Protein AF-A0A7W0Q1X4-F1 (afdb_monomer)

pLDDT: mean 73.16, std 21.96, range [26.84, 98.56]

Solvent-accessible surface area (backbone atoms only — not comparable to full-atom values): 19150 Å² total; per-residue (Å²): 110,72,67,41,50,59,43,19,67,67,52,40,51,52,45,68,76,73,49,88,87,82,87,85,74,98,61,86,72,56,72,48,71,50,71,71,84,77,83,52,71,50,77,46,72,79,67,83,84,48,67,48,73,42,60,52,100,83,54,40,47,68,44,67,48,46,59,57,54,35,56,72,61,46,51,55,53,52,53,52,48,51,54,48,52,65,56,38,74,80,41,57,75,67,63,25,52,51,52,46,38,51,52,36,52,51,52,47,52,51,41,52,51,46,50,56,73,57,55,87,61,94,80,84,84,81,90,81,83,89,80,61,93,84,72,67,75,92,50,50,34,61,56,31,33,66,61,37,38,64,53,29,70,57,47,48,66,54,42,43,76,72,74,56,86,88,86,75,92,51,74,74,42,38,67,63,32,18,54,52,22,26,67,68,65,55,47,43,57,75,77,78,76,91,82,72,78,93,68,88,77,75,96,63,88,79,73,77,73,71,43,69,60,67,46,72,60,15,47,52,51,52,47,61,67,65,29,54,98,77,58,82,56,61,79,86,34,72,67,49,52,51,51,49,48,51,51,34,36,27,33,29,14,18,31,32,47,24,57,68,45,55,32,40,56,52,34,52,48,32,56,77,65,70,60,35,52,48,68,65,52,50,52,47,39,32,41,68,65,42,43,48,34,89,86,49,89,55,60,42,73,66,62,92,86,60,86,69,90,39,78,73,63,66,63,80,82,133

Radius of gyration: 21.5 Å; Cα contacts (8 Å, |Δi|>4): 326; chains: 1; bounding box: 62×46×60 Å

Structure (mmCIF, N/CA/C/O backbone):
data_AF-A0A7W0Q1X4-F1
#
_entry.id   AF-A0A7W0Q1X4-F1
#
loop_
_atom_site.group_PDB
_atom_site.id
_atom_site.type_symbol
_atom_site.label_atom_id
_atom_site.label_alt_id
_atom_site.label_comp_id
_atom_site.label_asym_id
_atom_site.label_entity_id
_atom_site.label_seq_id
_atom_site.pdbx_PDB_ins_code
_atom_site.Cartn_x
_atom_site.Cartn_y
_atom_site.Cartn_z
_atom_site.occupancy
_atom_site.B_iso_or_equiv
_atom_site.auth_seq_id
_atom_site.auth_comp_id
_atom_site.auth_asym_id
_atom_site.auth_atom_id
_atom_site.pdbx_PDB_model_num
ATOM 1 N N . PHE A 1 1 ? 8.970 5.240 -6.802 1.00 59.66 1 PHE A N 1
ATOM 2 C CA . PHE A 1 1 ? 7.501 5.078 -6.710 1.00 59.66 1 PHE A CA 1
ATOM 3 C C . PHE A 1 1 ? 6.875 5.896 -5.590 1.00 59.66 1 PHE A C 1
ATOM 5 O O . PHE A 1 1 ? 6.237 6.879 -5.905 1.00 59.66 1 PHE A O 1
ATOM 12 N N . ARG A 1 2 ? 7.118 5.629 -4.299 1.00 72.50 2 ARG A N 1
ATOM 13 C CA . ARG A 1 2 ? 6.562 6.458 -3.197 1.00 72.50 2 ARG A CA 1
ATOM 14 C C . ARG A 1 2 ? 6.828 7.968 -3.331 1.00 72.50 2 ARG A C 1
ATOM 16 O O . ARG A 1 2 ? 5.947 8.780 -3.082 1.00 72.50 2 ARG A O 1
ATOM 23 N N . ALA A 1 3 ? 8.009 8.337 -3.831 1.00 76.00 3 ALA A N 1
ATOM 24 C CA . ALA A 1 3 ? 8.354 9.731 -4.104 1.00 76.00 3 ALA A CA 1
ATOM 25 C C . ALA A 1 3 ? 7.389 10.427 -5.087 1.00 76.00 3 ALA A C 1
ATOM 27 O O . ALA A 1 3 ? 7.162 11.623 -4.954 1.00 76.00 3 ALA A O 1
ATOM 28 N N . THR A 1 4 ? 6.786 9.704 -6.041 1.00 82.00 4 THR A N 1
ATOM 29 C CA . THR A 1 4 ? 5.822 10.290 -6.988 1.00 82.00 4 THR A CA 1
ATOM 30 C C . THR A 1 4 ? 4.464 10.524 -6.337 1.00 82.00 4 THR A C 1
ATOM 32 O O . THR A 1 4 ? 3.825 11.522 -6.652 1.00 82.00 4 THR A O 1
ATOM 35 N N . LEU A 1 5 ? 4.050 9.673 -5.391 1.00 87.62 5 LEU A N 1
ATOM 36 C CA . LEU A 1 5 ? 2.831 9.869 -4.601 1.00 87.62 5 LEU A CA 1
ATOM 37 C C . LEU A 1 5 ? 2.947 11.108 -3.700 1.00 87.62 5 LEU A C 1
ATOM 39 O O . LEU A 1 5 ? 2.057 11.949 -3.709 1.00 87.62 5 LEU A O 1
ATOM 43 N N . TYR A 1 6 ? 4.060 11.270 -2.976 1.00 89.50 6 TYR A N 1
ATOM 44 C CA . TYR A 1 6 ? 4.257 12.430 -2.089 1.00 89.50 6 TYR A CA 1
ATOM 45 C C . TYR A 1 6 ? 4.610 13.726 -2.826 1.00 89.50 6 TYR A C 1
ATOM 47 O O . TYR A 1 6 ? 4.476 14.810 -2.263 1.00 89.50 6 TYR A O 1
ATOM 55 N N . ALA A 1 7 ? 5.074 13.632 -4.074 1.00 89.62 7 ALA A N 1
ATOM 56 C CA . ALA A 1 7 ? 5.275 14.796 -4.931 1.00 89.62 7 ALA A CA 1
ATOM 57 C C . ALA A 1 7 ? 3.962 15.347 -5.502 1.00 89.62 7 ALA A C 1
ATOM 59 O O . ALA A 1 7 ? 3.959 16.495 -5.943 1.00 89.62 7 ALA A O 1
ATOM 60 N N . ASN A 1 8 ? 2.875 14.567 -5.478 1.00 93.31 8 ASN A N 1
ATOM 61 C CA . ASN A 1 8 ? 1.580 15.019 -5.964 1.00 93.31 8 ASN A CA 1
ATOM 62 C C . ASN A 1 8 ? 1.094 16.203 -5.119 1.00 93.31 8 ASN A C 1
ATOM 64 O O . ASN A 1 8 ? 1.104 16.155 -3.889 1.00 93.31 8 ASN A O 1
ATOM 68 N N . THR A 1 9 ? 0.673 17.270 -5.788 1.00 92.38 9 THR A N 1
ATOM 69 C CA . THR A 1 9 ? 0.378 18.564 -5.165 1.00 92.38 9 THR A CA 1
ATOM 70 C C . THR A 1 9 ? -0.780 18.473 -4.175 1.00 92.38 9 THR A C 1
ATOM 72 O O . THR A 1 9 ? -0.673 18.973 -3.054 1.00 92.38 9 THR A O 1
ATOM 75 N N . GLU A 1 10 ? -1.858 17.788 -4.557 1.00 92.12 10 GLU A N 1
ATOM 76 C CA . GLU A 1 10 ? -3.042 17.611 -3.717 1.00 92.12 10 GLU A CA 1
ATOM 77 C C . GLU A 1 10 ? -2.727 16.733 -2.501 1.00 92.12 10 GLU A C 1
ATOM 79 O O . GLU A 1 10 ? -3.051 17.107 -1.374 1.00 92.12 10 GLU A O 1
ATOM 84 N N . ILE A 1 11 ? -2.025 15.612 -2.702 1.00 95.00 11 ILE A N 1
ATOM 85 C CA . ILE A 1 11 ? -1.621 14.711 -1.612 1.00 95.00 11 ILE A CA 1
ATOM 86 C C . ILE A 1 11 ? -0.679 15.402 -0.639 1.00 95.00 11 ILE A C 1
ATOM 88 O O . ILE A 1 11 ? -0.889 15.327 0.568 1.00 95.00 11 ILE A O 1
ATOM 92 N N . ALA A 1 12 ? 0.338 16.101 -1.140 1.00 94.06 12 ALA A N 1
ATOM 93 C CA . ALA A 1 12 ? 1.286 16.812 -0.296 1.00 94.06 12 ALA A CA 1
ATOM 94 C C . ALA A 1 12 ? 0.587 17.880 0.554 1.00 94.06 12 ALA A C 1
ATOM 96 O O . ALA A 1 12 ? 0.894 18.020 1.737 1.00 94.06 12 ALA A O 1
ATOM 97 N N . SER A 1 13 ? -0.353 18.625 -0.039 1.00 95.62 13 SER A N 1
ATOM 98 C CA . SER A 1 13 ? -1.149 19.612 0.691 1.00 95.62 13 SER A CA 1
ATOM 99 C C . SER A 1 13 ? -2.026 18.937 1.744 1.00 95.62 13 SER A C 1
ATOM 101 O O . SER A 1 13 ? -1.992 19.320 2.908 1.00 95.62 13 SER A O 1
ATOM 103 N N . PHE A 1 14 ? -2.767 17.898 1.355 1.00 96.31 14 PHE A N 1
ATOM 104 C CA . PHE A 1 14 ? -3.679 17.183 2.241 1.00 96.31 14 PHE A CA 1
ATOM 105 C C . PHE A 1 14 ? -2.953 16.555 3.436 1.00 96.31 14 PHE A C 1
ATOM 107 O O . PHE A 1 14 ? -3.398 16.705 4.571 1.00 96.31 14 PHE A O 1
ATOM 114 N N . LEU A 1 15 ? -1.811 15.905 3.199 1.00 96.31 15 LEU A N 1
ATOM 115 C CA . LEU A 1 15 ? -0.999 15.294 4.247 1.00 96.31 15 LEU A CA 1
ATOM 116 C C . LEU A 1 15 ? -0.500 16.334 5.256 1.00 96.31 15 LEU A C 1
ATOM 118 O O . LEU A 1 15 ? -0.691 16.144 6.452 1.00 96.31 15 LEU A O 1
ATOM 122 N N . ARG A 1 16 ? 0.065 17.458 4.790 1.00 95.62 16 ARG A N 1
ATOM 123 C CA . ARG A 1 16 ? 0.565 18.529 5.673 1.00 95.62 16 ARG A CA 1
ATOM 124 C C . ARG A 1 16 ? -0.529 19.174 6.517 1.00 95.62 16 ARG A C 1
ATOM 126 O O . ARG A 1 16 ? -0.257 19.585 7.637 1.00 95.62 16 ARG A O 1
ATOM 133 N N . SER A 1 17 ? -1.738 19.297 5.975 1.00 97.44 17 SER A N 1
ATOM 134 C CA . SER A 1 17 ? -2.848 19.938 6.680 1.00 97.44 17 SER A CA 1
ATOM 135 C C . SER A 1 17 ? -3.517 19.039 7.720 1.00 97.44 17 SER A C 1
ATOM 137 O O . SER A 1 17 ? -4.192 19.565 8.598 1.00 97.44 17 SER A O 1
ATOM 139 N N . ASN A 1 18 ? -3.376 17.712 7.620 1.00 97.19 18 ASN A N 1
ATOM 140 C CA . ASN A 1 18 ? -4.193 16.781 8.406 1.00 97.19 18 ASN A CA 1
ATOM 141 C C . ASN A 1 18 ? -3.396 15.757 9.228 1.00 97.19 18 ASN A C 1
ATOM 143 O O . ASN A 1 18 ? -3.970 15.146 10.127 1.00 97.19 18 ASN A O 1
ATOM 147 N N . PHE A 1 19 ? -2.108 15.547 8.942 1.00 96.94 19 PHE A N 1
ATOM 148 C CA . PHE A 1 19 ? -1.304 14.501 9.573 1.00 96.94 19 PHE A CA 1
ATOM 149 C C . PHE A 1 19 ? 0.059 15.023 10.031 1.00 96.94 19 PHE A C 1
ATOM 151 O O . PHE A 1 19 ? 0.695 15.834 9.357 1.00 96.94 19 PHE A O 1
ATOM 158 N N . VAL A 1 20 ? 0.549 14.477 11.146 1.00 96.06 20 VAL A N 1
ATOM 159 C CA . VAL A 1 20 ? 1.970 14.549 11.504 1.00 96.06 20 VAL A CA 1
ATOM 160 C C . VAL A 1 20 ? 2.686 13.435 10.751 1.00 96.06 20 VAL A C 1
ATOM 162 O O . VAL A 1 20 ? 2.359 12.260 10.906 1.00 96.06 20 VAL A O 1
ATOM 165 N N . LEU A 1 21 ? 3.634 13.804 9.892 1.00 94.88 21 LEU A N 1
ATOM 166 C CA . LEU A 1 21 ? 4.319 12.851 9.025 1.00 94.88 21 LEU A CA 1
ATOM 167 C C . LEU A 1 21 ? 5.564 12.302 9.711 1.00 94.88 21 LEU A C 1
ATOM 169 O O . LEU A 1 21 ? 6.433 13.057 10.142 1.00 94.88 21 LEU A O 1
ATOM 173 N N . TYR A 1 22 ? 5.659 10.979 9.746 1.00 92.00 22 TYR A N 1
ATOM 174 C CA . TYR A 1 22 ? 6.802 10.251 10.269 1.00 92.00 22 TYR A CA 1
ATOM 175 C C . TYR A 1 22 ? 7.195 9.136 9.301 1.00 92.00 22 TYR A C 1
ATOM 177 O O . TYR A 1 22 ? 6.341 8.535 8.646 1.00 92.00 22 TYR A O 1
ATOM 185 N N . TRP A 1 23 ? 8.495 8.872 9.203 1.00 89.81 23 TRP A N 1
ATOM 186 C CA . TRP A 1 23 ? 9.037 7.787 8.397 1.00 89.81 23 TRP A CA 1
ATOM 187 C C . TRP A 1 23 ? 9.882 6.867 9.269 1.00 89.81 23 TRP A C 1
ATOM 189 O O . TRP A 1 23 ? 10.819 7.322 9.922 1.00 89.81 23 TRP A O 1
ATOM 199 N N . SER A 1 24 ? 9.587 5.570 9.203 1.00 87.31 24 SER A N 1
ATOM 200 C CA . SER A 1 24 ? 10.414 4.509 9.768 1.00 87.31 24 SER A CA 1
ATOM 201 C C . SER A 1 24 ? 10.844 3.548 8.665 1.00 87.31 24 SER A C 1
ATOM 203 O O . SER A 1 24 ? 10.062 3.220 7.769 1.00 87.31 24 SER A O 1
ATOM 205 N N . SER A 1 25 ? 12.095 3.103 8.730 1.00 85.94 25 SER A N 1
ATOM 206 C CA . SER A 1 25 ? 12.633 2.060 7.860 1.00 85.94 25 SER A CA 1
ATOM 207 C C . SER A 1 25 ? 12.790 0.778 8.671 1.00 85.94 25 SER A C 1
ATOM 209 O O . SER A 1 25 ? 13.521 0.771 9.655 1.00 85.94 25 SER A O 1
ATOM 211 N N . GLU A 1 26 ? 12.174 -0.319 8.228 1.00 83.06 26 GLU A N 1
ATOM 212 C CA . GLU A 1 26 ? 12.300 -1.621 8.909 1.00 83.06 26 GLU A CA 1
ATOM 213 C C . GLU A 1 26 ? 13.721 -2.186 8.879 1.00 83.06 26 GLU A C 1
ATOM 215 O O . GLU A 1 26 ? 14.142 -2.893 9.791 1.00 83.06 26 GLU A O 1
ATOM 220 N N . ARG A 1 27 ? 14.444 -1.902 7.794 1.00 77.88 27 ARG A N 1
ATOM 221 C CA . ARG A 1 27 ? 15.844 -2.266 7.581 1.00 77.88 27 ARG A CA 1
ATOM 222 C C . ARG A 1 27 ? 16.443 -1.441 6.440 1.00 77.88 27 ARG A C 1
ATOM 224 O O . ARG A 1 27 ? 15.684 -0.878 5.642 1.00 77.88 27 ARG A O 1
ATOM 231 N N . PRO A 1 28 ? 17.781 -1.398 6.309 1.00 78.75 28 PRO A N 1
ATOM 232 C CA . PRO A 1 28 ? 18.423 -0.940 5.085 1.00 78.75 28 PRO A CA 1
ATOM 233 C C . PRO A 1 28 ? 17.884 -1.709 3.873 1.00 78.75 28 PRO A C 1
ATOM 235 O O . PRO A 1 28 ? 17.698 -2.924 3.927 1.00 78.75 28 PRO A O 1
ATOM 238 N N . VAL A 1 29 ? 17.610 -0.994 2.784 1.00 75.50 29 VAL A N 1
ATOM 239 C CA . VAL A 1 29 ? 17.127 -1.599 1.538 1.00 75.50 29 VAL A CA 1
ATOM 240 C C . VAL A 1 29 ? 18.311 -2.259 0.831 1.00 75.50 29 VAL A C 1
ATOM 242 O O . VAL A 1 29 ? 19.283 -1.550 0.550 1.00 75.50 29 VAL A O 1
ATOM 245 N N . PRO A 1 30 ? 18.263 -3.564 0.506 1.00 73.19 30 PRO A N 1
ATOM 246 C CA . PRO A 1 30 ? 19.364 -4.182 -0.215 1.00 73.19 30 PRO A CA 1
ATOM 247 C C . PRO A 1 30 ? 19.555 -3.593 -1.598 1.00 73.19 30 PRO A C 1
ATOM 249 O O . PRO A 1 30 ? 18.603 -3.191 -2.276 1.00 73.19 30 PRO A O 1
ATOM 252 N N . ARG A 1 31 ? 20.822 -3.567 -1.998 1.00 81.06 31 ARG A N 1
ATOM 253 C CA . ARG A 1 31 ? 21.268 -3.130 -3.311 1.00 81.06 31 ARG A CA 1
ATOM 254 C C . ARG A 1 31 ? 21.801 -4.355 -4.032 1.00 81.06 31 ARG A C 1
ATOM 256 O O . ARG A 1 31 ? 22.638 -5.068 -3.487 1.00 81.06 31 ARG A O 1
ATOM 263 N N . VAL A 1 32 ? 21.298 -4.594 -5.232 1.00 78.69 32 VAL A N 1
ATOM 264 C CA . VAL A 1 32 ? 21.873 -5.561 -6.157 1.00 78.69 32 VAL A CA 1
ATOM 265 C C . VAL A 1 32 ? 22.684 -4.798 -7.176 1.00 78.69 32 VAL A C 1
ATOM 267 O O . VAL A 1 32 ? 22.205 -3.832 -7.775 1.00 78.69 32 VAL A O 1
ATOM 270 N N . THR A 1 33 ? 23.914 -5.260 -7.349 1.00 84.50 33 THR A N 1
ATOM 271 C CA . THR A 1 33 ? 24.840 -4.756 -8.348 1.00 84.50 33 THR A CA 1
ATOM 272 C C . THR A 1 33 ? 25.151 -5.887 -9.307 1.00 84.50 33 THR A C 1
ATOM 274 O O . THR A 1 33 ? 25.698 -6.908 -8.902 1.00 84.50 33 THR A O 1
ATOM 277 N N . ILE A 1 34 ? 24.807 -5.693 -10.575 1.00 81.81 34 ILE A N 1
ATOM 278 C CA . ILE A 1 34 ? 25.241 -6.553 -11.670 1.00 81.81 34 ILE A CA 1
ATOM 279 C C . ILE A 1 34 ? 26.473 -5.893 -12.280 1.00 81.81 34 ILE A C 1
ATOM 281 O O . ILE A 1 34 ? 26.384 -4.795 -12.836 1.00 81.81 34 ILE A O 1
ATOM 285 N N . ASP A 1 35 ? 27.620 -6.546 -12.133 1.00 85.31 35 ASP A N 1
ATOM 286 C CA . ASP A 1 35 ? 28.862 -6.166 -12.799 1.00 85.31 35 ASP A CA 1
ATOM 287 C C . ASP A 1 35 ? 28.962 -6.927 -14.125 1.00 85.31 35 ASP A C 1
ATOM 289 O O . ASP A 1 35 ? 28.876 -8.154 -14.147 1.00 85.31 35 ASP A O 1
ATOM 293 N N . PHE A 1 36 ? 29.102 -6.200 -15.234 1.00 84.94 36 PHE A N 1
ATOM 294 C CA . PHE A 1 36 ? 29.194 -6.793 -16.571 1.00 84.94 36 PHE A CA 1
ATOM 295 C C . PHE A 1 36 ? 30.622 -7.229 -16.936 1.00 84.94 36 PHE A C 1
ATOM 297 O O . PHE A 1 36 ? 30.831 -7.764 -18.023 1.00 84.94 36 PHE A O 1
ATOM 304 N N . GLY A 1 37 ? 31.612 -6.995 -16.068 1.00 86.25 37 GLY A N 1
ATOM 305 C CA . GLY A 1 37 ? 33.010 -7.379 -16.288 1.00 86.25 37 GLY A CA 1
ATOM 306 C C . GLY A 1 37 ? 33.786 -6.459 -17.239 1.00 86.25 37 GLY A C 1
ATOM 307 O O . GLY A 1 37 ? 34.995 -6.614 -17.384 1.00 86.25 37 GLY A O 1
ATOM 308 N N . ASP A 1 38 ? 33.125 -5.472 -17.849 1.00 89.31 38 ASP A N 1
ATOM 309 C CA . ASP A 1 38 ? 33.714 -4.478 -18.758 1.00 89.31 38 ASP A CA 1
ATOM 310 C C . ASP A 1 38 ? 33.743 -3.057 -18.159 1.00 89.31 38 ASP A C 1
ATOM 312 O O . ASP A 1 38 ? 33.856 -2.058 -18.869 1.00 89.31 38 ASP A O 1
ATOM 316 N N . GLY A 1 39 ? 33.613 -2.961 -16.833 1.00 87.38 39 GLY A N 1
ATOM 317 C CA . GLY A 1 39 ? 33.548 -1.699 -16.095 1.00 87.38 39 GLY A CA 1
ATOM 318 C C . GLY A 1 39 ? 32.144 -1.097 -16.001 1.00 87.38 39 GLY A C 1
ATOM 319 O O . GLY A 1 39 ? 31.935 -0.181 -15.202 1.00 87.38 39 GLY A O 1
ATOM 320 N N . ARG A 1 40 ? 31.153 -1.615 -16.743 1.00 86.75 40 ARG A N 1
ATOM 321 C CA . ARG A 1 40 ? 29.750 -1.231 -16.545 1.00 86.75 40 ARG A CA 1
ATOM 322 C C . ARG A 1 40 ? 29.173 -1.949 -15.331 1.00 86.75 40 ARG A C 1
ATOM 324 O O . ARG A 1 40 ? 29.311 -3.159 -15.173 1.00 86.75 40 ARG A O 1
ATOM 331 N N . LYS A 1 41 ? 28.455 -1.192 -14.501 1.00 87.75 41 LYS A N 1
ATOM 332 C CA . LYS A 1 41 ? 27.720 -1.700 -13.339 1.00 87.75 41 LYS A CA 1
ATOM 333 C C . LYS A 1 41 ? 26.277 -1.229 -13.394 1.00 87.75 41 LYS A C 1
ATOM 335 O O . LYS A 1 41 ? 26.017 -0.044 -13.605 1.00 87.75 41 LYS A O 1
ATOM 340 N N . LEU A 1 42 ? 25.343 -2.147 -13.178 1.00 77.94 42 LEU A N 1
ATOM 341 C CA . LEU A 1 42 ? 23.938 -1.832 -12.956 1.00 77.94 42 LEU A CA 1
ATOM 342 C C . LEU A 1 42 ? 23.630 -2.015 -11.479 1.00 77.94 42 LEU A C 1
ATOM 344 O O . LEU A 1 42 ? 23.687 -3.128 -10.974 1.00 77.94 42 LEU A O 1
ATOM 348 N N . GLU A 1 43 ? 23.271 -0.927 -10.805 1.00 83.31 43 GLU A N 1
ATOM 349 C CA . GLU A 1 43 ? 22.916 -0.953 -9.391 1.00 83.31 43 GLU A CA 1
ATOM 350 C C . GLU A 1 43 ? 21.442 -0.597 -9.180 1.00 83.31 43 GLU A C 1
ATOM 352 O O . GLU A 1 43 ? 20.936 0.414 -9.691 1.00 83.31 43 GLU A O 1
ATOM 357 N N . ARG A 1 44 ? 20.734 -1.452 -8.439 1.00 72.75 44 ARG A N 1
ATOM 358 C CA . ARG A 1 44 ? 19.286 -1.380 -8.205 1.00 72.75 44 ARG A CA 1
ATOM 359 C C . ARG A 1 44 ? 18.929 -1.850 -6.801 1.00 72.75 44 ARG A C 1
ATOM 361 O O . ARG A 1 44 ? 19.739 -2.450 -6.110 1.00 72.75 44 ARG A O 1
ATOM 368 N N . THR A 1 45 ? 17.707 -1.563 -6.368 1.00 73.50 45 THR A N 1
ATOM 369 C CA . THR A 1 45 ? 17.146 -2.095 -5.120 1.00 73.50 45 THR A CA 1
ATOM 370 C C . THR A 1 45 ? 16.141 -3.195 -5.440 1.00 73.50 45 THR A C 1
ATOM 372 O O . THR A 1 45 ? 15.267 -2.998 -6.280 1.00 73.50 45 THR A O 1
ATOM 375 N N . THR A 1 46 ? 16.241 -4.351 -4.782 1.00 59.94 46 THR A N 1
ATOM 376 C CA . THR A 1 46 ? 15.498 -5.558 -5.189 1.00 59.94 46 THR A CA 1
ATOM 377 C C . THR A 1 46 ? 14.215 -5.816 -4.426 1.00 59.94 46 THR A C 1
ATOM 379 O O . THR A 1 46 ? 13.322 -6.417 -4.979 1.00 59.94 46 THR A O 1
ATOM 382 N N . THR A 1 47 ? 14.006 -5.306 -3.211 1.00 55.44 47 THR A N 1
ATOM 383 C CA . THR A 1 47 ? 12.785 -5.614 -2.424 1.00 55.44 47 THR A CA 1
ATOM 384 C C . THR A 1 47 ? 12.499 -4.500 -1.423 1.00 55.44 47 THR A C 1
ATOM 386 O O . THR A 1 47 ? 13.396 -4.037 -0.723 1.00 55.44 47 THR A O 1
ATOM 389 N N . GLY A 1 48 ? 11.260 -4.021 -1.361 1.00 63.94 48 GLY A N 1
ATOM 390 C CA . GLY A 1 48 ? 10.939 -2.782 -0.655 1.00 63.94 48 GLY A CA 1
ATOM 391 C C . GLY A 1 48 ? 9.450 -2.494 -0.664 1.00 63.94 48 GLY A C 1
ATOM 392 O O . GLY A 1 48 ? 8.995 -1.596 -1.374 1.00 63.94 48 GLY A O 1
ATOM 393 N N . ASN A 1 49 ? 8.719 -3.263 0.135 1.00 77.62 49 ASN A N 1
ATOM 394 C CA . ASN A 1 49 ? 7.323 -2.997 0.435 1.00 77.62 49 ASN A CA 1
ATOM 395 C C . ASN A 1 49 ? 7.196 -1.776 1.357 1.00 77.62 49 ASN A C 1
ATOM 397 O O . ASN A 1 49 ? 8.177 -1.253 1.898 1.00 77.62 49 ASN A O 1
ATOM 401 N N . SER A 1 50 ? 5.979 -1.270 1.479 1.00 86.94 50 SER A N 1
ATOM 402 C CA . SER A 1 50 ? 5.657 -0.194 2.408 1.00 86.94 50 SER A CA 1
ATOM 403 C C . SER A 1 50 ? 4.226 -0.308 2.852 1.00 86.94 50 SER A C 1
ATOM 405 O O . SER A 1 50 ? 3.368 -0.613 2.034 1.00 86.94 50 SER A O 1
ATOM 407 N N . ALA A 1 51 ? 3.961 0.035 4.099 1.00 93.12 51 ALA A N 1
ATOM 408 C CA . ALA A 1 51 ? 2.620 0.288 4.584 1.00 93.12 51 ALA A CA 1
ATOM 409 C C . ALA A 1 51 ? 2.558 1.721 5.113 1.00 93.12 51 ALA A C 1
ATOM 411 O O . ALA A 1 51 ? 3.521 2.209 5.706 1.00 93.12 51 ALA A O 1
ATOM 412 N N . HIS A 1 52 ? 1.441 2.400 4.868 1.00 96.12 52 HIS A N 1
ATOM 413 C CA . HIS A 1 52 ? 1.140 3.672 5.514 1.00 96.12 52 HIS A CA 1
ATOM 414 C C . HIS A 1 52 ? 0.221 3.379 6.688 1.00 96.12 52 HIS A C 1
ATOM 416 O O . HIS A 1 52 ? -0.880 2.868 6.488 1.00 96.12 52 HIS A O 1
ATOM 422 N N . TYR A 1 53 ? 0.680 3.697 7.890 1.00 97.69 53 TYR A N 1
ATOM 423 C CA . TYR A 1 53 ? -0.100 3.555 9.109 1.00 97.69 53 TYR A CA 1
ATOM 424 C C . TYR A 1 53 ? -0.725 4.900 9.461 1.00 97.69 53 TYR A C 1
ATOM 426 O O . TYR A 1 53 ? -0.055 5.933 9.402 1.00 97.69 53 TYR A O 1
ATOM 434 N N . VAL A 1 54 ? -1.996 4.882 9.849 1.00 98.19 54 VAL A N 1
ATOM 435 C CA . VAL A 1 54 ? -2.638 6.001 10.539 1.00 98.19 54 VAL A CA 1
ATOM 436 C C . VAL A 1 54 ? -2.700 5.630 12.009 1.00 98.19 54 VAL A C 1
ATOM 438 O O . VAL A 1 54 ? -3.336 4.640 12.363 1.00 98.19 54 VAL A O 1
ATOM 441 N N . LEU A 1 55 ? -2.016 6.404 12.846 1.00 97.38 55 LEU A N 1
ATOM 442 C CA . LEU A 1 55 ? -1.970 6.221 14.292 1.00 97.38 55 LEU A CA 1
ATOM 443 C C . LEU A 1 55 ? -2.673 7.398 14.968 1.00 97.38 55 LEU A C 1
ATOM 445 O O . LEU A 1 55 ? -2.708 8.502 14.417 1.00 97.38 55 LEU A O 1
ATOM 449 N N . ASP A 1 56 ? -3.224 7.161 16.151 1.00 94.69 56 ASP A N 1
ATOM 450 C CA . ASP A 1 56 ? -3.686 8.233 17.028 1.00 94.69 56 ASP A CA 1
ATOM 451 C C . ASP A 1 56 ? -2.565 8.760 17.942 1.00 94.69 56 ASP A C 1
ATOM 453 O O . ASP A 1 56 ? -1.419 8.308 17.889 1.00 94.69 56 ASP A O 1
ATOM 457 N N . GLU A 1 57 ? -2.898 9.723 18.801 1.00 91.81 57 GLU A N 1
ATOM 458 C CA . GLU A 1 57 ? -1.978 10.330 19.768 1.00 91.81 57 GLU A CA 1
ATOM 459 C C . GLU A 1 57 ? -1.388 9.350 20.799 1.00 91.81 57 GLU A C 1
ATOM 461 O O . GLU A 1 57 ? -0.382 9.667 21.433 1.00 91.81 57 GLU A O 1
ATOM 466 N N . HIS A 1 58 ? -1.976 8.162 20.957 1.00 90.38 58 HIS A N 1
ATOM 467 C CA . HIS A 1 58 ? -1.506 7.115 21.863 1.00 90.38 58 HIS A CA 1
ATOM 468 C C . HIS A 1 58 ? -0.652 6.055 21.153 1.00 90.38 58 HIS A C 1
ATOM 470 O O . HIS A 1 58 ? -0.222 5.092 21.787 1.00 90.38 58 HIS A O 1
ATOM 476 N N . GLY A 1 59 ? -0.407 6.208 19.847 1.00 92.62 59 GLY A N 1
ATOM 477 C CA . GLY A 1 59 ? 0.332 5.237 19.041 1.00 92.62 59 GLY A CA 1
ATOM 478 C C . GLY A 1 59 ? -0.483 3.996 18.666 1.00 92.62 59 GLY A C 1
ATOM 479 O O . GLY A 1 59 ? 0.078 3.028 18.153 1.00 92.62 59 GLY A O 1
ATOM 480 N N . ALA A 1 60 ? -1.800 4.001 18.887 1.00 95.81 60 ALA A N 1
ATOM 481 C CA . ALA A 1 60 ? -2.665 2.913 18.460 1.00 95.81 60 ALA A CA 1
ATOM 482 C C . ALA A 1 60 ? -3.024 3.076 16.978 1.00 95.81 60 ALA A C 1
ATOM 484 O O . ALA A 1 60 ? -3.451 4.143 16.528 1.00 95.81 60 ALA A O 1
ATOM 485 N N . VAL A 1 61 ? -2.880 1.995 16.218 1.00 98.25 61 VAL A N 1
ATOM 486 C CA . VAL A 1 61 ? -3.177 1.958 14.787 1.00 98.25 61 VAL A CA 1
ATOM 487 C C . VAL A 1 61 ? -4.685 2.029 14.565 1.00 98.25 61 VAL A C 1
ATOM 489 O O . VAL A 1 61 ? -5.449 1.232 15.104 1.00 98.25 61 VAL A O 1
ATOM 492 N N . LEU A 1 62 ? -5.100 2.986 13.740 1.00 98.31 62 LEU A N 1
ATOM 493 C CA . LEU A 1 62 ? -6.478 3.183 13.299 1.00 98.31 62 LEU A CA 1
ATOM 494 C C . LEU A 1 62 ? -6.733 2.597 11.909 1.00 98.31 62 LEU A C 1
ATOM 496 O O . LEU A 1 62 ? -7.839 2.153 11.620 1.00 98.31 62 LEU A O 1
ATOM 500 N N . ASP A 1 63 ? -5.737 2.649 11.023 1.00 98.44 63 ASP A N 1
ATOM 501 C CA . ASP A 1 63 ? -5.855 2.156 9.651 1.00 98.44 63 ASP A CA 1
ATOM 502 C C . ASP A 1 63 ? -4.481 1.847 9.055 1.00 98.44 63 ASP A C 1
ATOM 504 O O . ASP A 1 63 ? -3.466 2.424 9.459 1.00 98.44 63 ASP A O 1
ATOM 508 N N . VAL A 1 64 ? -4.461 0.966 8.055 1.00 98.19 64 VAL A N 1
ATOM 509 C CA . VAL A 1 64 ? -3.252 0.605 7.316 1.00 98.19 64 VAL A CA 1
ATOM 510 C C . VAL A 1 64 ? -3.536 0.545 5.818 1.00 98.19 64 VAL A C 1
ATOM 512 O O . VAL A 1 64 ? -4.449 -0.149 5.362 1.00 98.19 64 VAL A O 1
ATOM 515 N N . LEU A 1 65 ? -2.714 1.249 5.039 1.00 97.00 65 LEU A N 1
ATOM 516 C CA . LEU A 1 65 ? -2.742 1.266 3.576 1.00 97.00 65 LEU A CA 1
ATOM 517 C C . LEU A 1 65 ? -1.470 0.584 3.037 1.00 97.00 65 LEU A C 1
ATOM 519 O O . LEU A 1 65 ? -0.416 1.231 2.966 1.00 97.00 65 LEU A O 1
ATOM 523 N N . PRO A 1 66 ? -1.528 -0.715 2.678 1.00 93.69 66 PRO A N 1
ATOM 524 C CA . PRO A 1 66 ? -0.366 -1.453 2.187 1.00 93.69 66 PRO A CA 1
ATOM 525 C C . PRO A 1 66 ? -0.048 -1.116 0.730 1.00 93.69 66 PRO A C 1
ATOM 527 O O . PRO A 1 66 ? -0.950 -0.989 -0.087 1.00 93.69 66 PRO A O 1
ATOM 530 N N . GLY A 1 67 ? 1.234 -1.036 0.398 1.00 88.12 67 GLY A N 1
ATOM 531 C CA . GLY A 1 67 ? 1.729 -0.853 -0.960 1.00 88.12 67 GLY A CA 1
ATOM 532 C C . GLY A 1 67 ? 1.601 0.577 -1.493 1.00 88.12 67 GLY A C 1
ATOM 533 O O . GLY A 1 67 ? 1.629 1.565 -0.751 1.00 88.12 67 GLY A O 1
ATOM 534 N N . LEU A 1 68 ? 1.538 0.674 -2.821 1.00 86.81 68 LEU A N 1
ATOM 535 C CA . LEU A 1 68 ? 1.412 1.914 -3.580 1.00 86.81 68 LEU A CA 1
ATOM 536 C C . LEU A 1 68 ? -0.047 2.169 -3.970 1.00 86.81 68 LEU A C 1
ATOM 538 O O . LEU A 1 68 ? -0.781 1.254 -4.332 1.00 86.81 68 LEU A O 1
ATOM 542 N N . TYR A 1 69 ? -0.453 3.433 -3.940 1.00 91.06 69 TYR A N 1
ATOM 543 C CA . TYR A 1 69 ? -1.794 3.854 -4.326 1.00 91.06 69 TYR A CA 1
ATOM 544 C C . TYR A 1 69 ? -1.730 4.964 -5.368 1.00 91.06 69 TYR A C 1
ATOM 546 O O . TYR A 1 69 ? -0.840 5.817 -5.340 1.00 91.06 69 TYR A O 1
ATOM 554 N N . ALA A 1 70 ? -2.733 4.995 -6.238 1.00 91.19 70 ALA A N 1
ATOM 555 C CA . ALA A 1 70 ? -3.090 6.167 -7.014 1.00 91.19 70 ALA A CA 1
ATOM 556 C C . ALA A 1 70 ? -3.501 7.304 -6.058 1.00 91.19 70 ALA A C 1
ATOM 558 O O . ALA A 1 70 ? -4.219 7.036 -5.088 1.00 91.19 70 ALA A O 1
ATOM 559 N N . PRO A 1 71 ? -3.121 8.570 -6.331 1.00 91.75 71 PRO A N 1
ATOM 560 C CA . PRO A 1 71 ? -3.424 9.705 -5.457 1.00 91.75 71 PRO A CA 1
ATOM 561 C C . PRO A 1 71 ? -4.899 9.798 -5.042 1.00 91.75 71 PRO A C 1
ATOM 563 O O . PRO A 1 71 ? -5.202 9.901 -3.857 1.00 91.75 71 PRO A O 1
ATOM 566 N N . VAL A 1 72 ? -5.827 9.676 -5.995 1.00 89.44 72 VAL A N 1
ATOM 567 C CA . VAL A 1 72 ? -7.272 9.786 -5.728 1.00 89.44 72 VAL A CA 1
ATOM 568 C C . VAL A 1 72 ? -7.745 8.735 -4.719 1.00 89.44 72 VAL A C 1
ATOM 570 O O . VAL A 1 72 ? -8.413 9.074 -3.743 1.00 89.44 72 VAL A O 1
ATOM 573 N N . ALA A 1 73 ? -7.353 7.471 -4.908 1.00 91.62 73 ALA A N 1
ATOM 574 C CA . ALA A 1 73 ? -7.706 6.395 -3.985 1.00 91.62 73 ALA A CA 1
ATOM 575 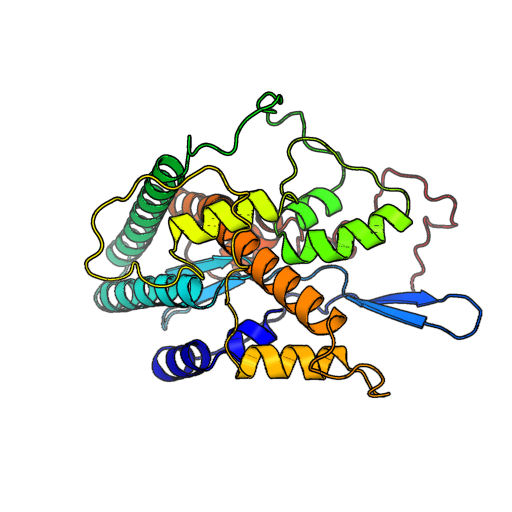C C . ALA A 1 73 ? -7.030 6.584 -2.620 1.00 91.62 73 ALA A C 1
ATOM 577 O O . ALA A 1 73 ? -7.682 6.450 -1.590 1.00 91.62 73 ALA A O 1
ATOM 578 N N . PHE A 1 74 ? -5.749 6.963 -2.604 1.00 95.31 74 PHE A N 1
ATOM 579 C CA . PHE A 1 74 ? -5.007 7.214 -1.370 1.00 95.31 74 PHE A CA 1
ATOM 580 C C . PHE A 1 74 ? -5.667 8.303 -0.516 1.00 95.31 74 PHE A C 1
ATOM 582 O O . PHE A 1 74 ? -5.918 8.099 0.670 1.00 95.31 74 PHE A O 1
ATOM 589 N N . ARG A 1 75 ? -6.018 9.441 -1.129 1.00 95.19 75 ARG A N 1
ATOM 590 C CA . ARG A 1 75 ? -6.712 10.541 -0.448 1.00 95.19 75 ARG A CA 1
ATOM 591 C C . ARG A 1 75 ? -8.077 10.110 0.078 1.00 95.19 75 ARG A C 1
ATOM 593 O O . ARG A 1 75 ? -8.412 10.446 1.211 1.00 95.19 75 ARG A O 1
ATOM 600 N N . ALA A 1 76 ? -8.856 9.386 -0.727 1.00 94.56 76 ALA A N 1
ATOM 601 C CA . ALA A 1 76 ? -10.178 8.916 -0.326 1.00 94.56 76 ALA A CA 1
ATOM 602 C C . ALA A 1 76 ? -10.104 8.013 0.913 1.00 94.56 76 ALA A C 1
ATOM 604 O O . ALA A 1 76 ? -10.916 8.153 1.825 1.00 94.56 76 ALA A O 1
ATOM 605 N N . GLU A 1 77 ? -9.112 7.124 0.980 1.00 96.75 77 GLU A N 1
ATOM 606 C CA . GLU A 1 77 ? -8.920 6.261 2.143 1.00 96.75 77 GLU A CA 1
ATOM 607 C C . GLU A 1 77 ? -8.430 7.033 3.370 1.00 96.75 77 GLU A C 1
ATOM 609 O O . GLU A 1 77 ? -9.017 6.879 4.437 1.00 96.75 77 GLU A O 1
ATOM 614 N N . LEU A 1 78 ? -7.466 7.947 3.220 1.00 97.56 78 LEU A N 1
ATOM 615 C CA . LEU A 1 78 ? -7.026 8.799 4.330 1.00 97.56 78 LEU A CA 1
ATOM 616 C C . LEU A 1 78 ? -8.150 9.688 4.882 1.00 97.56 78 LEU A C 1
ATOM 618 O O . LEU A 1 78 ? -8.214 9.923 6.087 1.00 97.56 78 LEU A O 1
ATOM 622 N N . ALA A 1 79 ? -9.059 10.170 4.030 1.00 97.56 79 ALA A N 1
ATOM 623 C CA . ALA A 1 79 ? -10.223 10.934 4.474 1.00 97.56 79 ALA A CA 1
ATOM 624 C C . ALA A 1 79 ? -11.150 10.093 5.369 1.00 97.56 79 ALA A C 1
ATOM 626 O O . ALA A 1 79 ? -11.637 10.591 6.386 1.00 97.56 79 ALA A O 1
ATOM 627 N N . LYS A 1 80 ? -11.345 8.807 5.046 1.00 98.00 80 LYS A N 1
ATOM 628 C CA . LYS A 1 80 ? -12.074 7.869 5.914 1.00 98.00 80 LYS A CA 1
ATOM 629 C C . LYS A 1 80 ? -11.324 7.640 7.231 1.00 98.00 80 LYS A C 1
ATOM 631 O O . LYS A 1 80 ? -11.951 7.653 8.288 1.00 98.00 80 LYS A O 1
ATOM 636 N N . SER A 1 81 ? -9.995 7.506 7.196 1.00 98.12 81 SER A N 1
ATOM 637 C CA . SER A 1 81 ? -9.187 7.366 8.416 1.00 98.12 81 SER A CA 1
ATOM 638 C C . SER A 1 81 ? -9.278 8.614 9.318 1.00 98.12 81 SER A C 1
ATOM 640 O O . SER A 1 81 ? -9.341 8.476 10.536 1.00 98.12 81 SER A O 1
ATOM 642 N N . LEU A 1 82 ? -9.371 9.831 8.760 1.00 97.50 82 LEU A N 1
ATOM 643 C CA . LEU A 1 82 ? -9.596 11.066 9.537 1.00 97.50 82 LEU A CA 1
ATOM 644 C C . LEU A 1 82 ? -10.981 11.119 10.196 1.00 97.50 82 LEU A C 1
ATOM 646 O O . LEU A 1 82 ? -11.120 11.588 11.331 1.00 97.50 82 LEU A O 1
ATOM 650 N N . GLN A 1 83 ? -12.015 10.636 9.505 1.00 97.25 83 GLN A N 1
ATOM 651 C CA . GLN A 1 83 ? -13.353 10.505 10.088 1.00 97.25 83 GLN A CA 1
ATOM 652 C C . GLN A 1 83 ? -13.353 9.504 11.251 1.00 97.25 83 GLN A C 1
ATOM 654 O O . GLN A 1 83 ? -13.937 9.783 12.304 1.00 97.25 83 GLN A O 1
ATOM 659 N N . LEU A 1 84 ? -12.647 8.377 11.097 1.00 97.88 84 LEU A N 1
ATOM 660 C CA . LEU A 1 84 ? -12.435 7.427 12.187 1.00 97.88 84 LEU A CA 1
ATOM 661 C C . LEU A 1 84 ? -11.707 8.098 13.355 1.00 97.88 84 LEU A C 1
ATOM 663 O O . LEU A 1 84 ? -12.222 8.052 14.468 1.00 97.88 84 LEU A O 1
ATOM 667 N N . ALA A 1 85 ? -10.585 8.781 13.103 1.00 97.38 85 ALA A N 1
ATOM 668 C CA . ALA A 1 85 ? -9.805 9.486 14.124 1.00 97.38 85 ALA A CA 1
ATOM 669 C C . ALA A 1 85 ? -10.670 10.475 14.927 1.00 97.38 85 ALA A C 1
ATOM 671 O O . ALA A 1 85 ? -10.632 10.501 16.155 1.00 97.38 85 ALA A O 1
ATOM 672 N N . SER A 1 86 ? -11.530 11.233 14.245 1.00 95.75 86 SER A N 1
ATOM 673 C CA . SER A 1 86 ? -12.462 12.174 14.883 1.00 95.75 86 SER A CA 1
ATOM 674 C C . SER A 1 86 ? -13.509 11.478 15.759 1.00 95.75 86 SER A C 1
ATOM 676 O O . SER A 1 86 ? -13.962 12.036 16.758 1.00 95.75 86 SER A O 1
ATOM 678 N N . THR A 1 87 ? -13.908 10.264 15.382 1.00 95.38 87 THR A N 1
ATOM 679 C CA . THR A 1 87 ? -14.866 9.449 16.134 1.00 95.38 87 THR A CA 1
ATOM 680 C C . THR A 1 87 ? -14.218 8.862 17.382 1.00 95.38 87 THR A C 1
ATOM 682 O O . THR A 1 87 ? -14.766 9.008 18.472 1.00 95.38 87 THR A O 1
ATOM 685 N N . VAL A 1 88 ? -13.044 8.244 17.235 1.00 96.62 88 VAL A N 1
ATOM 686 C CA . VAL A 1 88 ? -12.368 7.531 18.329 1.00 96.62 88 VAL A CA 1
ATOM 687 C C . VAL A 1 88 ? -11.765 8.456 19.377 1.00 96.62 88 VAL A C 1
ATOM 689 O O . VAL A 1 88 ? -11.671 8.044 20.521 1.00 96.62 88 VAL A O 1
ATOM 692 N N . ARG A 1 89 ? -11.445 9.715 19.044 1.00 94.50 89 ARG A N 1
ATOM 693 C CA . ARG A 1 89 ? -10.969 10.723 20.017 1.00 94.50 89 ARG A CA 1
ATOM 694 C C . ARG A 1 89 ? -11.919 10.971 21.190 1.00 94.50 89 ARG A C 1
ATOM 696 O O . ARG A 1 89 ? -11.506 11.499 22.213 1.00 94.50 89 ARG A O 1
ATOM 703 N N . ARG A 1 90 ? -13.206 10.656 21.026 1.00 94.00 90 ARG A N 1
ATOM 704 C CA . ARG A 1 90 ? -14.234 10.812 22.069 1.00 94.00 90 ARG A CA 1
ATOM 705 C C . ARG A 1 90 ? -14.554 9.502 22.787 1.00 94.00 90 ARG A C 1
ATOM 707 O O . ARG A 1 90 ? -15.515 9.459 23.547 1.00 94.00 90 ARG A O 1
ATOM 714 N N . LEU A 1 91 ? -13.822 8.436 22.480 1.00 95.81 91 LEU A N 1
ATOM 715 C CA . LEU A 1 91 ? -14.051 7.094 22.991 1.00 95.81 91 LEU A CA 1
ATOM 716 C C . LEU A 1 91 ? -12.784 6.599 23.679 1.00 95.81 91 LEU A C 1
ATOM 718 O O . LEU A 1 91 ? -11.670 6.897 23.255 1.00 95.81 91 LEU A O 1
ATOM 722 N N . ASP A 1 92 ? -12.957 5.769 24.692 1.00 93.44 92 ASP A N 1
ATOM 723 C CA . ASP A 1 92 ? -11.878 5.122 25.421 1.00 93.44 92 ASP A CA 1
ATOM 724 C C . ASP A 1 92 ? -12.107 3.607 25.516 1.00 93.44 92 ASP A C 1
ATOM 726 O O . ASP A 1 92 ? -13.128 3.066 25.071 1.00 93.44 92 ASP A O 1
ATOM 730 N N . GLY A 1 93 ? -11.085 2.909 26.020 1.00 92.81 93 GLY A N 1
ATOM 731 C CA . GLY A 1 93 ? -11.120 1.477 26.306 1.00 92.81 93 GLY A CA 1
ATOM 732 C C . GLY A 1 93 ? -11.755 0.635 25.197 1.00 92.81 93 GLY A C 1
ATOM 733 O O . GLY A 1 93 ? -11.384 0.709 24.024 1.00 92.81 93 GLY A O 1
ATOM 734 N N . GLU A 1 94 ? -12.735 -0.176 25.581 1.00 96.19 94 GLU A N 1
ATOM 735 C CA . GLU A 1 94 ? -13.390 -1.125 24.683 1.00 96.19 94 GLU A CA 1
ATOM 736 C C . GLU A 1 94 ? -14.294 -0.453 23.638 1.00 96.19 94 GLU A C 1
ATOM 738 O O . GLU A 1 94 ? -14.387 -0.931 22.506 1.00 96.19 94 GLU A O 1
ATOM 743 N N . ALA A 1 95 ? -14.910 0.688 23.964 1.00 96.81 95 ALA A N 1
ATOM 744 C CA . ALA A 1 95 ? -15.728 1.436 23.009 1.00 96.81 95 ALA A CA 1
ATOM 745 C C . ALA A 1 95 ? -14.876 1.960 21.844 1.00 96.81 95 ALA A C 1
ATOM 747 O O . ALA A 1 95 ? -15.287 1.901 20.681 1.00 96.81 95 ALA A O 1
ATOM 748 N N . ARG A 1 96 ? -13.656 2.414 22.152 1.00 96.06 96 ARG A N 1
ATOM 749 C CA . ARG A 1 96 ? -12.672 2.835 21.154 1.00 96.06 96 ARG A CA 1
ATOM 750 C C . ARG A 1 96 ? -12.265 1.679 20.244 1.00 96.06 96 ARG A C 1
ATOM 752 O O . ARG A 1 96 ? -12.313 1.826 19.024 1.00 96.06 96 ARG A O 1
ATOM 759 N N . VAL A 1 97 ? -11.906 0.527 20.818 1.00 97.25 97 VAL A N 1
ATOM 760 C CA . VAL A 1 97 ? -11.525 -0.662 20.035 1.00 97.25 97 VAL A CA 1
ATOM 761 C C . VAL A 1 97 ? -12.68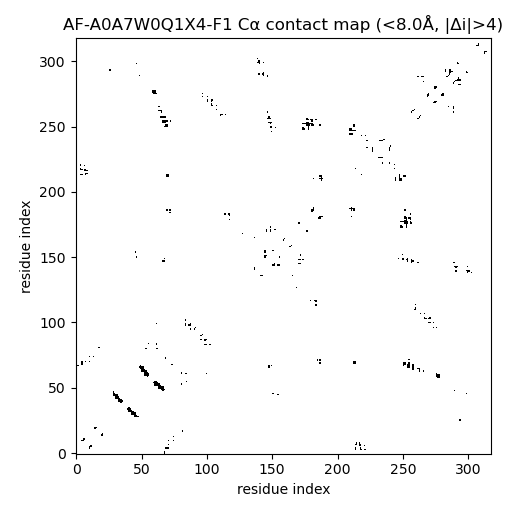5 -1.099 19.140 1.00 97.25 97 VAL A C 1
ATOM 763 O O . VAL A 1 97 ? -12.500 -1.247 17.935 1.00 97.25 97 VAL A O 1
ATOM 766 N N . ALA A 1 98 ? -13.900 -1.209 19.680 1.00 97.88 98 ALA A N 1
ATOM 767 C CA . ALA A 1 98 ? -15.081 -1.599 18.914 1.00 97.88 98 ALA A CA 1
ATOM 768 C C . ALA A 1 98 ? -15.357 -0.662 17.723 1.00 97.88 98 ALA A C 1
ATOM 770 O O . ALA A 1 98 ? -15.727 -1.131 16.646 1.00 97.88 98 ALA A O 1
ATOM 771 N N . ALA A 1 99 ? -15.136 0.648 17.877 1.00 98.12 99 ALA A N 1
ATOM 772 C CA . ALA A 1 99 ? -15.290 1.610 16.786 1.00 98.12 99 ALA A CA 1
ATOM 773 C C . ALA A 1 99 ? -14.276 1.388 15.648 1.00 98.12 99 ALA A C 1
ATOM 775 O O . ALA A 1 99 ? -14.657 1.449 14.476 1.00 98.12 99 ALA A O 1
ATOM 776 N N . VAL A 1 100 ? -13.015 1.078 15.973 1.00 98.38 100 VAL A N 1
ATOM 777 C CA . VAL A 1 100 ? -11.987 0.740 14.971 1.00 98.38 100 VAL A CA 1
ATOM 778 C C . VAL A 1 100 ? -12.340 -0.564 14.252 1.00 98.38 100 VAL A C 1
ATOM 780 O O . VAL A 1 100 ? -12.311 -0.627 13.024 1.00 98.38 100 VAL A O 1
ATOM 783 N N . ILE A 1 101 ? -12.774 -1.593 14.983 1.00 98.50 101 ILE A N 1
ATOM 784 C CA . ILE A 1 101 ? -13.176 -2.875 14.384 1.00 98.50 101 ILE A CA 1
ATOM 785 C C . ILE A 1 101 ? -14.369 -2.700 13.445 1.00 98.50 101 ILE A C 1
ATOM 787 O O . ILE A 1 101 ? -14.315 -3.147 12.299 1.00 98.50 101 ILE A O 1
ATOM 791 N N . LYS A 1 102 ? -15.393 -1.953 13.868 1.00 98.50 102 LYS A N 1
ATOM 792 C CA . LYS A 1 102 ? -16.557 -1.634 13.032 1.00 98.50 102 LYS A CA 1
ATOM 793 C C . LYS A 1 102 ? -16.165 -0.895 11.750 1.00 98.50 102 LYS A C 1
ATOM 795 O O . LYS A 1 102 ? -16.728 -1.157 10.686 1.00 98.50 102 LYS A O 1
ATOM 800 N N . PHE A 1 103 ? -15.192 0.014 11.824 1.00 98.56 103 PHE A N 1
ATOM 801 C CA . PHE A 1 103 ? -14.636 0.662 10.637 1.00 98.56 103 PHE A CA 1
ATOM 802 C C . PHE A 1 103 ? -13.993 -0.351 9.682 1.00 98.56 103 PHE A C 1
ATOM 804 O O . PHE A 1 103 ? -14.186 -0.265 8.464 1.00 98.56 103 PHE A O 1
ATOM 811 N N . HIS A 1 104 ? -13.265 -1.340 10.206 1.00 98.44 104 HIS A N 1
ATOM 812 C CA . HIS A 1 104 ? -12.668 -2.373 9.368 1.00 98.44 104 HIS A CA 1
ATOM 813 C C . HIS A 1 104 ? -13.691 -3.326 8.753 1.00 98.44 104 HIS A C 1
ATOM 815 O O . HIS A 1 104 ? -13.566 -3.639 7.568 1.00 98.44 104 HIS A O 1
ATOM 821 N N . GLU A 1 105 ? -14.728 -3.710 9.494 1.00 98.00 105 GLU A N 1
ATOM 822 C CA . GLU A 1 105 ? -15.849 -4.505 8.984 1.00 98.00 105 GLU A CA 1
ATOM 823 C C . GLU A 1 105 ? -16.589 -3.783 7.854 1.00 98.00 105 GLU A C 1
ATOM 825 O O . GLU A 1 105 ? -16.839 -4.375 6.801 1.00 98.00 105 GLU A O 1
ATOM 830 N N . ALA A 1 106 ? -16.882 -2.491 8.039 1.00 97.88 106 ALA A N 1
ATOM 831 C CA . ALA A 1 106 ? -17.512 -1.661 7.018 1.00 97.88 106 ALA A CA 1
ATOM 832 C C . ALA A 1 106 ? -16.639 -1.570 5.758 1.00 97.88 106 ALA A C 1
ATOM 834 O O . ALA A 1 106 ? -17.124 -1.825 4.656 1.00 97.88 106 ALA A O 1
ATOM 835 N N . GLY A 1 107 ? -15.338 -1.307 5.921 1.00 94.56 107 GLY A N 1
ATOM 836 C CA . GLY A 1 107 ? -14.394 -1.249 4.804 1.00 94.56 107 GLY A CA 1
ATOM 837 C C . GLY A 1 107 ? -14.240 -2.580 4.058 1.00 94.56 107 GLY A C 1
ATOM 838 O O . GLY A 1 107 ? -14.082 -2.582 2.837 1.00 94.56 107 GLY A O 1
ATOM 839 N N . ARG A 1 108 ? -14.327 -3.715 4.763 1.00 91.38 108 ARG A N 1
ATOM 840 C CA . ARG A 1 108 ? -14.327 -5.055 4.156 1.00 91.38 108 ARG A CA 1
ATOM 841 C C . ARG A 1 108 ? -15.590 -5.300 3.334 1.00 91.38 108 ARG A C 1
ATOM 843 O O . ARG A 1 108 ? -15.514 -5.773 2.202 1.00 91.38 108 ARG A O 1
ATOM 850 N N . ALA A 1 109 ? -16.749 -4.920 3.869 1.00 88.88 109 ALA A N 1
ATOM 851 C CA . ALA A 1 109 ? -18.020 -5.023 3.159 1.00 88.88 109 ALA A CA 1
ATOM 852 C C . ALA A 1 109 ? -18.079 -4.100 1.926 1.00 88.88 109 ALA A C 1
ATOM 854 O O . ALA A 1 109 ? -18.571 -4.512 0.876 1.00 88.88 109 ALA A O 1
ATOM 855 N N . ASP A 1 110 ? -17.551 -2.875 2.027 1.00 87.75 110 ASP A N 1
ATOM 856 C CA . ASP A 1 110 ? -17.418 -1.945 0.899 1.00 87.75 110 ASP A CA 1
ATOM 857 C C . ASP A 1 110 ? -16.541 -2.524 -0.211 1.00 87.75 110 ASP A C 1
ATOM 859 O O . ASP A 1 110 ? -16.929 -2.497 -1.379 1.00 87.75 110 ASP A O 1
ATOM 863 N N . ALA A 1 111 ? -15.381 -3.084 0.143 1.00 80.56 111 ALA A N 1
ATOM 864 C CA . ALA A 1 111 ? -14.480 -3.698 -0.825 1.00 80.56 111 ALA A CA 1
ATOM 865 C C . ALA A 1 111 ? -15.124 -4.906 -1.516 1.00 80.56 111 ALA A C 1
ATOM 867 O O . ALA A 1 111 ? -15.023 -5.029 -2.734 1.00 80.56 111 ALA A O 1
ATOM 868 N N . ALA A 1 112 ? -15.847 -5.751 -0.775 1.00 75.88 112 ALA A N 1
ATOM 869 C CA . ALA A 1 112 ? -16.587 -6.871 -1.352 1.00 75.88 112 ALA A CA 1
ATOM 870 C C . ALA A 1 112 ? -17.674 -6.402 -2.336 1.00 75.88 112 ALA A C 1
ATOM 872 O O . ALA A 1 112 ? -17.790 -6.953 -3.430 1.00 75.88 112 ALA A O 1
ATOM 873 N N . ARG A 1 113 ? -18.431 -5.345 -1.998 1.00 79.88 113 ARG A N 1
ATOM 874 C CA . ARG A 1 113 ? -19.418 -4.737 -2.910 1.00 79.88 113 ARG A CA 1
ATOM 875 C C . ARG A 1 113 ? -18.767 -4.149 -4.158 1.00 79.88 113 ARG A C 1
ATOM 877 O O . ARG A 1 113 ? -19.253 -4.383 -5.260 1.00 79.88 113 ARG A O 1
ATOM 884 N N . ALA A 1 114 ? -17.674 -3.407 -3.993 1.00 74.38 114 ALA A N 1
ATOM 885 C CA . ALA A 1 114 ? -16.941 -2.818 -5.108 1.00 74.38 114 ALA A CA 1
ATOM 886 C C . ALA A 1 114 ? -16.364 -3.901 -6.032 1.00 74.38 114 ALA A C 1
ATOM 888 O O . ALA A 1 114 ? -16.468 -3.772 -7.248 1.00 74.38 114 ALA A O 1
ATOM 889 N N . PHE A 1 115 ? -15.835 -4.992 -5.467 1.00 72.31 115 PHE A N 1
ATOM 890 C CA . PHE A 1 115 ? -15.352 -6.139 -6.233 1.00 72.31 115 PHE A CA 1
ATOM 891 C C . PHE A 1 115 ? -16.491 -6.835 -6.991 1.00 72.31 115 PHE A C 1
ATOM 893 O O . PHE A 1 115 ? -16.368 -7.098 -8.184 1.00 72.31 115 PHE A O 1
ATOM 900 N N . ALA A 1 116 ? -17.636 -7.062 -6.342 1.00 68.38 116 ALA A N 1
ATOM 901 C CA . ALA A 1 116 ? -18.811 -7.647 -6.986 1.00 68.38 116 ALA A CA 1
ATOM 902 C C . ALA A 1 116 ? -19.364 -6.772 -8.127 1.00 68.38 116 ALA A C 1
ATOM 904 O O . ALA A 1 116 ? -19.814 -7.303 -9.135 1.00 68.38 116 ALA A O 1
ATOM 905 N N . ALA A 1 117 ? -19.293 -5.442 -8.003 1.00 65.06 117 ALA A N 1
ATOM 906 C CA . ALA A 1 117 ? -19.746 -4.509 -9.037 1.00 65.06 117 ALA A CA 1
ATOM 907 C C . ALA A 1 117 ? -18.853 -4.496 -10.292 1.00 65.06 117 ALA A C 1
ATOM 909 O O . ALA A 1 117 ? -19.314 -4.125 -11.372 1.00 65.06 117 ALA A O 1
ATOM 910 N N . VAL A 1 118 ? -17.580 -4.886 -10.166 1.00 62.75 118 VAL A N 1
ATOM 911 C CA . VAL A 1 118 ? -16.650 -5.014 -11.304 1.00 62.75 118 VAL A CA 1
ATOM 912 C C . VAL A 1 118 ? -16.530 -6.455 -11.814 1.00 62.75 118 VAL A C 1
ATOM 914 O O . VAL A 1 118 ? -16.110 -6.669 -12.958 1.00 62.75 118 VAL A O 1
ATOM 917 N N . ALA A 1 119 ? -16.936 -7.436 -11.001 1.00 50.88 119 ALA A N 1
ATOM 918 C CA . ALA A 1 119 ? -17.023 -8.841 -11.372 1.00 50.88 119 ALA A CA 1
ATOM 919 C C . ALA A 1 119 ? -18.072 -9.047 -12.480 1.00 50.88 119 ALA A C 1
ATOM 921 O O . ALA A 1 119 ? -19.190 -8.546 -12.409 1.00 50.88 119 ALA A O 1
ATOM 922 N N . GLY A 1 120 ? -17.701 -9.775 -13.537 1.00 43.31 120 GLY A N 1
ATOM 923 C CA . GLY A 1 120 ? -18.588 -10.052 -14.676 1.00 43.31 120 GLY A CA 1
ATOM 924 C C . GLY A 1 120 ? -18.630 -8.965 -15.754 1.00 43.31 120 GLY A C 1
ATOM 925 O O . GLY A 1 120 ? -19.361 -9.102 -16.732 1.00 43.31 120 GLY A O 1
ATOM 926 N N . THR A 1 121 ? -17.831 -7.905 -15.637 1.00 44.88 121 THR A N 1
ATOM 927 C CA . THR A 1 121 ? -17.681 -6.968 -16.749 1.00 44.88 121 THR A CA 1
ATOM 928 C C . THR A 1 121 ? -16.940 -7.626 -17.925 1.00 44.88 121 THR A C 1
ATOM 930 O O . THR A 1 121 ? -15.899 -8.252 -17.735 1.00 44.88 121 THR A O 1
ATOM 933 N N . GLU A 1 122 ? -17.499 -7.525 -19.140 1.00 38.34 122 GLU A N 1
ATOM 934 C CA . GLU A 1 122 ? -17.004 -8.179 -20.366 1.00 38.34 122 GLU A CA 1
ATOM 935 C C . GLU A 1 122 ? -15.572 -7.735 -20.720 1.00 38.34 122 GLU A C 1
ATOM 937 O O . GLU A 1 122 ? -15.350 -6.784 -21.463 1.00 38.34 122 GLU A O 1
ATOM 942 N N . TYR A 1 123 ? -14.591 -8.442 -20.168 1.00 36.28 123 TYR A N 1
ATOM 943 C CA . TYR A 1 123 ? -13.238 -8.594 -20.709 1.00 36.28 123 TYR A CA 1
ATOM 944 C C . TYR A 1 123 ? -12.751 -10.047 -20.558 1.00 36.28 123 TYR A C 1
ATOM 946 O O . TYR A 1 123 ? -11.558 -10.322 -20.509 1.00 36.28 123 TYR A O 1
ATOM 954 N N . ILE A 1 124 ? -13.690 -11.000 -20.505 1.00 37.56 124 ILE A N 1
ATOM 955 C CA . ILE A 1 124 ? -13.418 -12.429 -20.318 1.00 37.56 124 ILE A CA 1
ATOM 956 C C . ILE A 1 124 ? -13.946 -13.214 -21.522 1.00 37.56 124 ILE A C 1
ATOM 958 O O . ILE A 1 124 ? -15.115 -13.581 -21.555 1.00 37.56 124 ILE A O 1
ATOM 962 N N . ARG A 1 125 ? -13.074 -13.486 -22.499 1.00 29.47 125 ARG A N 1
ATOM 963 C CA . ARG A 1 125 ? -13.061 -14.697 -23.352 1.00 29.47 125 ARG A CA 1
ATOM 964 C C . ARG A 1 125 ? -11.617 -14.831 -23.852 1.00 29.47 125 ARG A C 1
ATOM 966 O O . ARG A 1 125 ? -11.178 -13.983 -24.615 1.00 29.47 125 ARG A O 1
ATOM 973 N N . ARG A 1 126 ? -10.814 -15.804 -23.430 1.00 28.36 126 ARG A N 1
ATOM 974 C CA . ARG A 1 126 ? -11.049 -17.252 -23.375 1.00 28.36 126 ARG A CA 1
ATOM 975 C C . ARG A 1 126 ? -10.184 -17.892 -22.282 1.00 28.36 126 ARG A C 1
ATOM 977 O O . ARG A 1 126 ? -9.054 -17.470 -22.093 1.00 28.36 126 ARG A O 1
ATOM 984 N N . ASP A 1 127 ? -10.746 -18.923 -21.660 1.00 30.62 127 ASP A N 1
ATOM 985 C CA . ASP A 1 127 ? -10.073 -20.048 -21.000 1.00 30.62 127 ASP A CA 1
ATOM 986 C C . ASP A 1 127 ? -9.024 -19.743 -19.917 1.00 30.62 127 ASP A C 1
ATOM 988 O O . ASP A 1 127 ? -7.844 -19.601 -20.209 1.00 30.62 127 ASP A O 1
ATOM 992 N N . ALA A 1 128 ? -9.431 -19.792 -18.643 1.00 29.36 128 ALA A N 1
ATOM 993 C CA . ALA A 1 128 ? -8.683 -20.523 -17.613 1.00 29.36 128 ALA A CA 1
ATOM 994 C C . ALA A 1 128 ? -9.482 -20.598 -16.301 1.00 29.36 128 ALA A C 1
ATOM 996 O O . ALA A 1 128 ? -10.069 -19.632 -15.819 1.0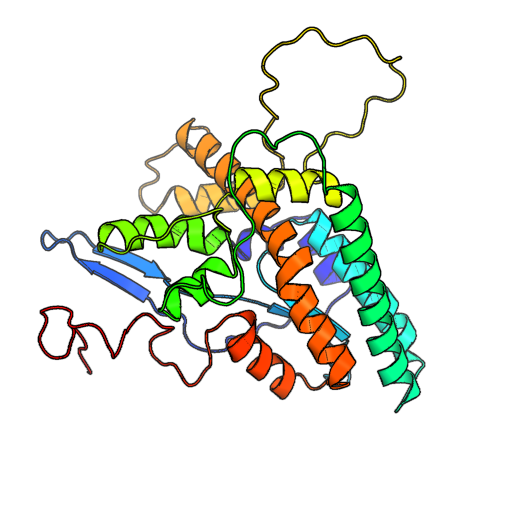0 29.36 128 ALA A O 1
ATOM 997 N N . ARG A 1 129 ? -9.529 -21.816 -15.772 1.00 31.03 129 ARG A N 1
ATOM 998 C CA . ARG A 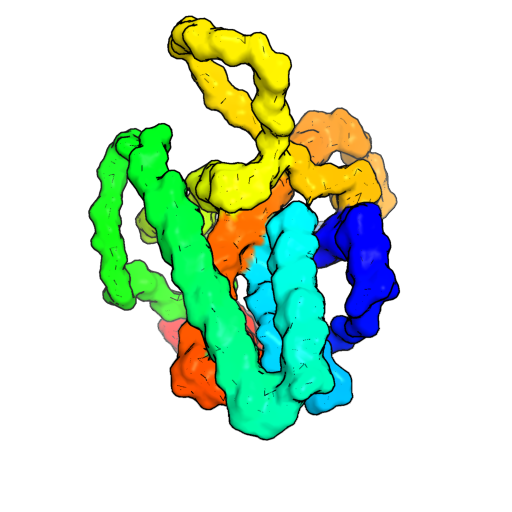1 129 ? -10.143 -22.249 -14.516 1.00 31.03 129 ARG A CA 1
ATOM 999 C C . ARG A 1 129 ? -9.529 -21.531 -13.298 1.00 31.03 129 ARG A C 1
ATOM 1001 O O . ARG A 1 129 ? -8.364 -21.155 -13.324 1.00 31.03 129 ARG A O 1
ATOM 1008 N N . LEU A 1 130 ? -10.316 -21.404 -12.224 1.00 27.19 130 LEU A N 1
ATOM 1009 C CA . LEU A 1 130 ? -9.877 -20.947 -10.898 1.00 27.19 130 LEU A CA 1
ATOM 1010 C C . LEU A 1 130 ? -8.902 -21.960 -10.268 1.00 27.19 130 LEU A C 1
ATOM 1012 O O . LEU A 1 130 ? -9.247 -23.137 -10.143 1.00 27.19 130 LEU A O 1
ATOM 1016 N N . LEU A 1 131 ? -7.719 -21.484 -9.883 1.00 31.36 131 LEU A N 1
ATOM 1017 C CA . LEU A 1 131 ? -6.712 -22.225 -9.117 1.00 31.36 131 LEU A CA 1
ATOM 1018 C C . LEU A 1 131 ? -7.041 -22.201 -7.613 1.00 31.36 131 LEU A C 1
ATOM 1020 O O . LEU A 1 131 ? -7.642 -21.235 -7.130 1.00 31.36 131 LEU A O 1
ATOM 1024 N N . ASP A 1 132 ? -6.661 -23.258 -6.890 1.00 28.28 132 ASP A N 1
ATOM 1025 C CA . ASP A 1 132 ? -6.830 -23.376 -5.436 1.00 28.28 132 ASP A CA 1
ATOM 1026 C C . ASP A 1 132 ? -5.502 -23.168 -4.679 1.00 28.28 132 ASP A C 1
ATOM 1028 O O . ASP A 1 132 ? -4.455 -22.895 -5.264 1.00 28.28 132 ASP A O 1
ATOM 1032 N N . ALA A 1 133 ? -5.549 -23.217 -3.344 1.00 26.84 133 ALA A N 1
ATOM 1033 C CA . ALA A 1 133 ? -4.407 -22.954 -2.466 1.00 26.84 133 ALA A CA 1
ATOM 1034 C C . ALA A 1 133 ? -3.184 -23.880 -2.690 1.00 26.84 133 ALA A C 1
ATOM 1036 O O . ALA A 1 133 ? -2.117 -23.595 -2.144 1.00 26.84 133 ALA A O 1
ATOM 1037 N N . GLY A 1 134 ? -3.316 -24.951 -3.479 1.00 30.00 134 GLY A N 1
ATOM 1038 C CA . GLY A 1 134 ? -2.248 -25.862 -3.892 1.00 30.00 134 GLY A CA 1
ATOM 1039 C C . GLY A 1 134 ? -1.442 -25.426 -5.123 1.00 30.00 134 GLY A C 1
ATOM 1040 O O . GLY A 1 134 ? -0.409 -26.032 -5.393 1.00 30.00 134 GLY A O 1
ATOM 1041 N N . ASP A 1 135 ? -1.846 -24.367 -5.829 1.00 35.06 135 ASP A N 1
ATOM 1042 C CA . ASP A 1 135 ? -1.220 -23.937 -7.094 1.00 35.06 135 ASP A CA 1
ATOM 1043 C C . ASP A 1 135 ? -0.159 -22.819 -6.921 1.00 35.06 135 ASP A C 1
ATOM 1045 O O . ASP A 1 135 ? 0.285 -22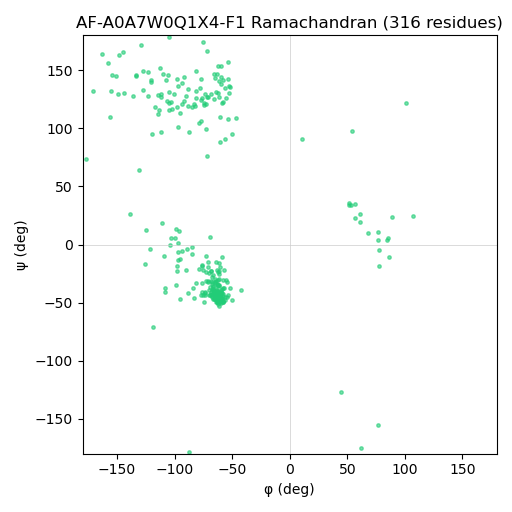.191 -7.883 1.00 35.06 135 ASP A O 1
ATOM 1049 N N . ILE A 1 136 ? 0.261 -22.536 -5.680 1.00 34.31 136 ILE A N 1
ATOM 1050 C CA . ILE A 1 136 ? 1.235 -21.483 -5.346 1.00 34.31 136 ILE A CA 1
ATOM 1051 C C . ILE A 1 136 ? 2.665 -22.026 -5.503 1.00 34.31 136 ILE A C 1
ATOM 1053 O O . ILE A 1 136 ? 3.076 -22.928 -4.777 1.00 34.31 136 ILE A O 1
ATOM 1057 N N . GLY A 1 137 ? 3.444 -21.431 -6.413 1.00 37.69 137 GLY A N 1
ATOM 1058 C CA . GLY A 1 137 ? 4.858 -21.763 -6.631 1.00 37.69 137 GLY A CA 1
ATOM 1059 C C . GLY A 1 137 ? 5.740 -21.702 -5.361 1.00 37.69 137 GLY A C 1
ATOM 1060 O O . GLY A 1 137 ? 5.413 -21.009 -4.386 1.00 37.69 137 GLY A O 1
ATOM 1061 N N . PRO A 1 138 ? 6.880 -22.421 -5.347 1.00 39.97 138 PRO A N 1
ATOM 1062 C CA . PRO A 1 138 ? 7.563 -22.811 -4.111 1.00 39.97 138 PRO A CA 1
ATOM 1063 C C . PRO A 1 138 ? 8.337 -21.686 -3.398 1.00 39.97 138 PRO A C 1
ATOM 1065 O O . PRO A 1 138 ? 8.531 -21.771 -2.181 1.00 39.97 138 PRO A O 1
ATOM 1068 N N . SER A 1 139 ? 8.735 -20.595 -4.065 1.00 48.81 139 SER A N 1
ATOM 1069 C CA . SER A 1 139 ? 9.672 -19.632 -3.458 1.00 48.81 139 SER A CA 1
ATOM 1070 C C . SER A 1 139 ? 9.002 -18.469 -2.701 1.00 48.81 139 SER A C 1
ATOM 1072 O O . SER A 1 139 ? 7.963 -17.930 -3.091 1.00 48.81 139 SER A O 1
ATOM 1074 N N . ALA A 1 140 ? 9.622 -18.041 -1.595 1.00 41.78 140 ALA A N 1
ATOM 1075 C CA . ALA A 1 140 ? 9.180 -16.881 -0.811 1.00 41.78 140 ALA A CA 1
ATOM 1076 C C . ALA A 1 140 ? 9.300 -15.556 -1.590 1.00 41.78 140 ALA A C 1
ATOM 1078 O O . ALA A 1 140 ? 8.474 -1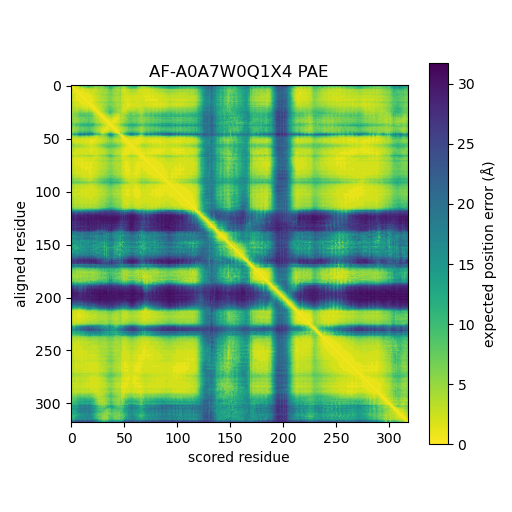4.664 -1.404 1.00 41.78 140 ALA A O 1
ATOM 1079 N N . VAL A 1 141 ? 10.267 -15.464 -2.512 1.00 43.34 141 VAL A N 1
ATOM 1080 C CA . VAL A 1 141 ? 10.475 -14.314 -3.413 1.00 43.34 141 VAL A CA 1
ATOM 1081 C C . VAL A 1 141 ? 9.279 -14.111 -4.317 1.00 43.34 141 VAL A C 1
ATOM 1083 O O . VAL A 1 141 ? 8.730 -13.016 -4.357 1.00 43.34 141 VAL A O 1
ATOM 1086 N N . GLN A 1 142 ? 8.830 -15.171 -4.993 1.00 49.78 142 GLN A N 1
ATOM 1087 C CA . GLN A 1 142 ? 7.687 -15.084 -5.898 1.00 49.78 142 GLN A CA 1
ATOM 1088 C C . GLN A 1 142 ? 6.434 -14.623 -5.141 1.00 49.78 142 GLN A C 1
ATOM 1090 O O . GLN A 1 142 ? 5.706 -13.762 -5.627 1.00 49.78 142 GLN A O 1
ATOM 1095 N N . ARG A 1 143 ? 6.216 -15.095 -3.904 1.00 49.72 143 ARG A N 1
ATOM 1096 C CA . ARG A 1 143 ? 5.098 -14.633 -3.060 1.00 49.72 143 ARG A CA 1
ATOM 1097 C C . ARG A 1 143 ? 5.224 -13.163 -2.643 1.00 49.72 143 ARG A C 1
ATOM 1099 O O . ARG A 1 143 ? 4.230 -12.442 -2.690 1.00 49.72 143 ARG A O 1
ATOM 1106 N N . ALA A 1 144 ? 6.421 -12.709 -2.273 1.00 46.28 144 ALA A N 1
ATOM 1107 C CA . ALA A 1 144 ? 6.679 -11.311 -1.919 1.00 46.28 144 ALA A CA 1
ATOM 1108 C C . ALA A 1 144 ? 6.560 -10.360 -3.126 1.00 46.28 144 ALA A C 1
ATOM 1110 O O . ALA A 1 144 ? 6.100 -9.228 -2.982 1.00 46.28 144 ALA A O 1
ATOM 1111 N N . GLN A 1 145 ? 6.933 -10.822 -4.321 1.00 49.12 145 GLN A N 1
ATOM 1112 C CA . GLN A 1 145 ? 6.853 -10.059 -5.568 1.00 49.12 145 GLN A CA 1
ATOM 1113 C C . GLN A 1 145 ? 5.426 -9.963 -6.096 1.00 49.12 145 GLN A C 1
ATOM 1115 O O . GLN A 1 145 ? 4.977 -8.873 -6.437 1.00 49.12 145 GLN A O 1
ATOM 1120 N N . MET A 1 146 ? 4.672 -11.065 -6.070 1.00 48.69 146 MET A N 1
ATOM 1121 C CA . MET A 1 146 ? 3.251 -11.085 -6.438 1.00 48.69 146 MET A CA 1
ATOM 1122 C C . MET A 1 146 ? 2.366 -10.245 -5.505 1.00 48.69 146 MET A C 1
ATOM 1124 O O . MET A 1 146 ? 1.221 -9.950 -5.848 1.00 48.69 146 MET A O 1
ATOM 1128 N N . ALA A 1 147 ? 2.863 -9.858 -4.326 1.00 48.53 147 ALA A N 1
ATOM 1129 C CA . ALA A 1 147 ? 2.125 -8.991 -3.418 1.00 48.53 147 ALA A CA 1
ATOM 1130 C C . ALA A 1 147 ? 1.974 -7.555 -3.960 1.00 48.53 147 ALA A C 1
ATOM 1132 O O . ALA A 1 147 ? 1.037 -6.879 -3.552 1.00 48.53 147 ALA A O 1
ATOM 1133 N N . THR A 1 148 ? 2.837 -7.076 -4.875 1.00 53.88 148 THR A N 1
ATOM 1134 C CA . THR A 1 148 ? 2.698 -5.742 -5.502 1.00 53.88 148 THR A CA 1
ATOM 1135 C C . THR A 1 148 ? 3.131 -5.731 -6.980 1.00 53.88 148 THR A C 1
ATOM 1137 O O . THR A 1 148 ? 4.236 -6.138 -7.332 1.00 53.88 148 THR A O 1
ATOM 1140 N N . MET A 1 149 ? 2.291 -5.188 -7.861 1.00 58.50 149 MET A N 1
ATOM 1141 C CA . MET A 1 149 ? 2.485 -5.114 -9.316 1.00 58.50 149 MET A CA 1
ATOM 1142 C C . MET A 1 149 ? 3.635 -4.201 -9.727 1.00 58.50 149 MET A C 1
ATOM 1144 O O . MET A 1 149 ? 4.376 -4.536 -10.647 1.00 58.50 149 MET A O 1
ATOM 1148 N N . THR A 1 150 ? 3.826 -3.052 -9.066 1.00 52.28 150 THR A N 1
ATOM 1149 C CA . THR A 1 150 ? 4.918 -2.129 -9.441 1.00 52.28 150 THR A CA 1
ATOM 1150 C C . THR A 1 150 ? 6.298 -2.724 -9.174 1.00 52.28 150 THR A C 1
ATOM 1152 O O . THR A 1 150 ? 7.248 -2.367 -9.871 1.00 52.28 150 THR A O 1
ATOM 1155 N N . LYS A 1 151 ? 6.425 -3.654 -8.217 1.00 57.84 151 LYS A N 1
ATOM 1156 C CA . LYS A 1 151 ? 7.669 -4.407 -8.020 1.00 57.84 151 LYS A CA 1
ATOM 1157 C C . LYS A 1 151 ? 7.780 -5.598 -8.949 1.00 57.84 151 LYS A C 1
ATOM 1159 O O . LYS A 1 151 ? 8.808 -5.715 -9.609 1.00 57.84 151 LYS A O 1
ATOM 1164 N N . ALA A 1 152 ? 6.724 -6.398 -9.087 1.00 52.31 152 ALA A N 1
ATOM 1165 C CA . ALA A 1 152 ? 6.718 -7.512 -10.030 1.00 52.31 152 ALA A CA 1
ATOM 1166 C C . ALA A 1 152 ? 7.066 -7.057 -11.461 1.00 52.31 152 ALA A C 1
ATOM 1168 O O . ALA A 1 152 ? 7.943 -7.632 -12.089 1.00 52.31 152 ALA A O 1
ATOM 1169 N N . ALA A 1 153 ? 6.487 -5.959 -11.954 1.00 53.34 153 ALA A N 1
ATOM 1170 C CA . ALA A 1 153 ? 6.727 -5.473 -13.317 1.00 53.34 153 ALA A CA 1
ATOM 1171 C C . ALA A 1 153 ? 8.192 -5.082 -13.609 1.00 53.34 153 ALA A C 1
ATOM 1173 O O . ALA A 1 153 ? 8.602 -5.070 -14.768 1.00 53.34 153 ALA A O 1
ATOM 1174 N N . ILE A 1 154 ? 8.971 -4.741 -12.579 1.00 49.41 154 ILE A N 1
ATOM 1175 C CA . ILE A 1 154 ? 10.390 -4.380 -12.712 1.00 49.41 154 ILE A CA 1
ATOM 1176 C C . ILE A 1 154 ? 11.263 -5.601 -12.441 1.00 49.41 154 ILE A C 1
ATOM 1178 O O . ILE A 1 154 ? 12.166 -5.900 -13.214 1.00 49.41 154 ILE A O 1
ATOM 1182 N N . GLU A 1 155 ? 10.968 -6.329 -11.368 1.00 49.59 155 GLU A N 1
ATOM 1183 C CA . GLU A 1 155 ? 11.809 -7.416 -10.876 1.00 49.59 155 GLU A CA 1
ATOM 1184 C C . GLU A 1 155 ? 11.601 -8.724 -11.635 1.00 49.59 155 GLU A C 1
ATOM 1186 O O . 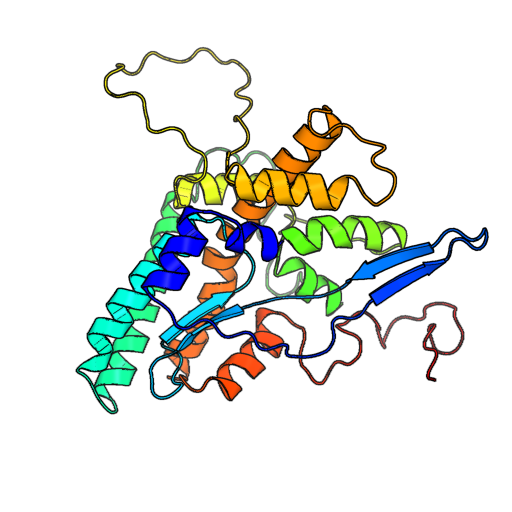GLU A 1 155 ? 12.566 -9.446 -11.833 1.00 49.59 155 GLU A O 1
ATOM 1191 N N . VAL A 1 156 ? 10.393 -9.034 -12.115 1.00 50.00 156 VAL A N 1
ATOM 1192 C CA . VAL A 1 156 ? 10.118 -10.278 -12.863 1.00 50.00 156 VAL A CA 1
ATOM 1193 C C . VAL A 1 156 ? 10.846 -10.278 -14.205 1.00 50.00 156 VAL A C 1
ATOM 1195 O O . VAL A 1 156 ? 11.414 -11.293 -14.590 1.00 50.00 156 VAL A O 1
ATOM 1198 N N . VAL A 1 157 ? 10.924 -9.132 -14.892 1.00 46.53 157 VAL A N 1
ATOM 1199 C CA . VAL A 1 157 ? 11.700 -9.003 -16.142 1.00 46.53 157 VAL A CA 1
ATOM 1200 C C . VAL A 1 157 ? 13.200 -9.211 -15.893 1.00 46.53 157 VAL A C 1
ATOM 1202 O O . VAL A 1 157 ? 13.909 -9.712 -16.765 1.00 46.53 157 VAL A O 1
ATOM 1205 N N . GLU A 1 158 ? 13.695 -8.839 -14.713 1.00 49.34 158 GLU A N 1
ATOM 1206 C CA . GLU A 1 158 ? 15.102 -8.989 -14.328 1.00 49.34 158 GLU A CA 1
ATOM 1207 C C . GLU A 1 158 ? 15.413 -10.398 -13.790 1.00 49.34 158 GLU A C 1
ATOM 1209 O O . GLU A 1 158 ? 16.446 -10.961 -14.142 1.00 49.34 158 GLU A O 1
ATOM 1214 N N . LEU A 1 159 ? 14.503 -11.019 -13.034 1.00 46.25 159 LEU A N 1
ATOM 1215 C CA . LEU A 1 159 ? 14.615 -12.405 -12.564 1.00 46.25 159 LEU A CA 1
ATOM 1216 C C . LEU A 1 159 ? 14.405 -13.436 -13.682 1.00 46.25 159 LEU A C 1
ATOM 1218 O O . LEU A 1 159 ? 15.050 -14.481 -13.671 1.00 46.25 159 LEU A O 1
ATOM 1222 N N . ALA A 1 160 ? 13.583 -13.141 -14.693 1.00 45.62 160 ALA A N 1
ATOM 1223 C CA . ALA A 1 160 ? 13.461 -13.981 -15.887 1.00 45.62 160 ALA A CA 1
ATOM 1224 C C . ALA A 1 160 ? 14.791 -14.067 -16.661 1.00 45.62 160 ALA A C 1
ATOM 1226 O O . ALA A 1 160 ? 15.116 -15.101 -17.240 1.00 45.62 160 ALA A O 1
ATOM 1227 N N . ARG A 1 161 ? 15.622 -13.013 -16.608 1.00 41.25 161 ARG A N 1
ATOM 1228 C CA . ARG A 1 161 ? 16.994 -13.027 -17.156 1.00 41.25 161 ARG A CA 1
ATOM 1229 C C . ARG A 1 161 ? 17.971 -13.865 -16.318 1.00 41.25 161 ARG A C 1
ATOM 1231 O O . ARG A 1 161 ? 19.079 -14.113 -16.780 1.00 41.25 161 ARG A O 1
ATOM 1238 N N . LEU A 1 162 ? 17.551 -14.308 -15.131 1.00 38.38 162 LEU A N 1
ATOM 1239 C CA . LEU A 1 162 ? 18.245 -15.257 -14.255 1.00 38.38 162 LEU A CA 1
ATOM 1240 C C . LEU A 1 162 ? 17.632 -16.676 -14.309 1.00 38.38 162 LEU A C 1
ATOM 1242 O O . LEU A 1 162 ? 18.074 -17.545 -13.566 1.00 38.38 162 LEU A O 1
ATOM 1246 N N . GLY A 1 163 ? 16.655 -16.936 -15.193 1.00 32.81 163 GLY A N 1
ATOM 1247 C CA . GLY A 1 163 ? 16.133 -18.285 -15.464 1.00 32.81 163 GLY A CA 1
ATOM 1248 C C . GLY A 1 163 ? 14.967 -18.765 -14.589 1.00 32.81 163 GLY A C 1
ATOM 1249 O O . GLY A 1 163 ? 14.777 -19.971 -14.463 1.00 32.81 163 GLY A O 1
ATOM 1250 N N . ILE A 1 164 ? 14.181 -17.863 -13.989 1.00 37.00 164 ILE A N 1
ATOM 1251 C CA . ILE A 1 164 ? 13.033 -18.213 -13.129 1.00 37.00 164 ILE A CA 1
ATOM 1252 C C . ILE A 1 164 ? 11.712 -17.976 -13.885 1.00 37.00 164 ILE A C 1
ATOM 1254 O O . ILE A 1 164 ? 11.449 -16.854 -14.315 1.00 37.00 164 ILE A O 1
ATOM 1258 N N . ASP A 1 165 ? 10.889 -19.022 -14.027 1.00 37.56 165 ASP A N 1
ATOM 1259 C CA . ASP A 1 165 ? 9.620 -19.021 -14.781 1.00 37.56 165 ASP A CA 1
ATOM 1260 C C . ASP A 1 165 ? 8.390 -19.050 -13.848 1.00 37.56 165 ASP A C 1
ATOM 1262 O O . ASP A 1 165 ? 8.396 -19.722 -12.812 1.00 37.56 165 ASP A O 1
ATOM 1266 N N . ALA A 1 166 ? 7.332 -18.316 -14.200 1.00 30.08 166 ALA A N 1
ATOM 1267 C CA . ALA A 1 166 ? 6.063 -18.286 -13.474 1.00 30.08 166 ALA A CA 1
ATOM 1268 C C . ALA A 1 166 ? 4.893 -18.022 -14.437 1.00 30.08 166 ALA A C 1
ATOM 1270 O O . ALA A 1 166 ? 4.921 -17.060 -15.203 1.00 30.08 166 ALA A O 1
ATOM 1271 N N . GLY A 1 167 ? 3.839 -18.845 -14.370 1.00 28.66 167 GLY A N 1
ATOM 1272 C CA . GLY A 1 167 ? 2.641 -18.694 -15.198 1.00 28.66 167 GLY A CA 1
ATOM 1273 C C . GLY A 1 167 ? 1.329 -19.148 -14.538 1.00 28.66 167 GLY A C 1
ATOM 1274 O O . GLY A 1 167 ? 1.344 -19.932 -13.592 1.00 28.66 167 GLY A O 1
ATOM 1275 N N . ALA A 1 168 ? 0.230 -18.678 -15.157 1.00 28.42 168 ALA A N 1
ATOM 1276 C CA . ALA A 1 168 ? -1.221 -18.912 -14.973 1.00 28.42 168 ALA A CA 1
ATOM 1277 C C . ALA A 1 168 ? -1.995 -17.811 -14.202 1.00 28.42 168 ALA A C 1
ATOM 1279 O O . ALA A 1 168 ? -1.650 -17.498 -13.072 1.00 28.42 168 ALA A O 1
ATOM 1280 N N . ILE A 1 169 ? -3.024 -17.230 -14.866 1.00 38.00 169 ILE A N 1
ATOM 1281 C CA . ILE A 1 169 ? -3.715 -15.937 -14.593 1.00 38.00 169 ILE A CA 1
ATOM 1282 C C . ILE A 1 169 ? -2.987 -15.075 -13.562 1.00 38.00 169 ILE A C 1
ATOM 1284 O O . ILE A 1 169 ? -3.197 -15.145 -12.351 1.00 38.00 169 ILE A O 1
ATOM 1288 N N . ASP A 1 170 ? -2.115 -14.253 -14.116 1.00 49.06 170 ASP A N 1
ATOM 1289 C CA . ASP A 1 170 ? -1.036 -13.609 -13.409 1.00 49.06 170 ASP A CA 1
ATOM 1290 C C . ASP A 1 170 ? -1.566 -12.443 -12.558 1.00 49.06 170 ASP A C 1
ATOM 1292 O O . ASP A 1 170 ? -2.204 -11.535 -13.100 1.00 49.06 170 ASP A O 1
ATOM 1296 N N . PRO A 1 171 ? -1.294 -12.381 -11.240 1.00 45.19 171 PRO A N 1
ATOM 1297 C CA . PRO A 1 171 ? -1.269 -11.107 -10.536 1.00 45.19 171 PRO A CA 1
ATOM 1298 C C . PRO A 1 171 ? -0.549 -10.045 -11.385 1.00 45.19 171 PRO A C 1
ATOM 1300 O O . PRO A 1 171 ? -1.069 -8.954 -11.545 1.00 45.19 171 PRO A O 1
ATOM 1303 N N . ALA A 1 172 ? 0.533 -10.371 -12.086 1.00 47.66 172 ALA A N 1
ATOM 1304 C CA . ALA A 1 172 ? 1.195 -9.456 -13.009 1.00 47.66 172 ALA A CA 1
ATOM 1305 C C . ALA A 1 172 ? 0.423 -9.097 -14.304 1.00 47.66 172 ALA A C 1
ATOM 1307 O O . ALA A 1 172 ? 0.976 -8.346 -15.113 1.00 47.66 172 ALA A O 1
ATOM 1308 N N . ASP A 1 173 ? -0.845 -9.500 -14.510 1.00 59.06 173 ASP A N 1
ATOM 1309 C CA . ASP A 1 173 ? -1.711 -8.894 -15.539 1.00 59.06 173 ASP A CA 1
ATOM 1310 C C . ASP A 1 173 ? -2.127 -7.475 -15.114 1.00 59.06 173 ASP A C 1
ATOM 1312 O O . ASP A 1 173 ? -3.244 -7.166 -14.675 1.00 59.06 173 ASP A O 1
ATOM 1316 N N . VAL A 1 174 ? -1.160 -6.574 -15.270 1.00 62.41 174 VAL A N 1
ATOM 1317 C CA . VAL A 1 174 ? -1.262 -5.146 -14.989 1.00 62.41 174 VAL A CA 1
ATOM 1318 C C . VAL A 1 174 ? -2.430 -4.513 -15.751 1.00 62.41 174 VAL A C 1
ATOM 1320 O O . VAL A 1 174 ? -3.034 -3.564 -15.253 1.00 62.41 174 VAL A O 1
ATOM 1323 N N . ALA A 1 175 ? -2.791 -5.010 -16.938 1.00 59.56 175 ALA A N 1
ATOM 1324 C CA . ALA A 1 175 ? -3.878 -4.442 -17.733 1.00 59.56 175 ALA A CA 1
ATOM 1325 C C . ALA A 1 175 ? -5.255 -4.769 -17.151 1.00 59.56 175 ALA A C 1
ATOM 1327 O O . ALA A 1 175 ? -6.105 -3.874 -17.036 1.00 59.56 175 ALA A O 1
ATOM 1328 N N . GLN A 1 176 ? -5.457 -6.014 -16.725 1.00 61.81 176 GLN A N 1
ATOM 1329 C CA . GLN A 1 176 ? -6.688 -6.426 -16.064 1.00 61.81 176 GLN A CA 1
ATOM 1330 C C . GLN A 1 176 ? -6.877 -5.678 -14.736 1.00 61.81 176 GLN A C 1
ATOM 1332 O O . GLN A 1 176 ? -7.927 -5.065 -14.508 1.00 61.81 176 GLN A O 1
ATOM 1337 N N . TRP A 1 177 ? -5.844 -5.644 -13.890 1.00 67.06 177 TRP A N 1
ATOM 1338 C CA . TRP A 1 177 ? -5.903 -4.966 -12.591 1.00 67.06 177 TRP A CA 1
ATOM 1339 C C . TRP A 1 177 ? -6.032 -3.446 -12.710 1.00 67.06 177 TRP A C 1
ATOM 1341 O O . TRP A 1 177 ? -6.773 -2.833 -11.937 1.00 67.06 177 TRP A O 1
ATOM 1351 N N . ALA A 1 178 ? -5.387 -2.826 -13.702 1.00 62.50 178 ALA A N 1
ATOM 1352 C CA . ALA A 1 178 ? -5.583 -1.407 -13.976 1.00 62.50 178 ALA A CA 1
ATOM 1353 C C . ALA A 1 178 ? -7.041 -1.111 -14.358 1.00 62.50 178 ALA A C 1
ATOM 1355 O O . ALA A 1 178 ? -7.636 -0.189 -13.810 1.00 62.50 178 ALA A O 1
ATOM 1356 N N . THR A 1 179 ? -7.656 -1.921 -15.223 1.00 63.91 179 THR A N 1
ATOM 1357 C CA . THR A 1 179 ? -9.064 -1.741 -15.626 1.00 63.91 179 THR A CA 1
ATOM 1358 C C . THR A 1 179 ? -10.015 -1.847 -14.431 1.00 63.91 179 THR A C 1
ATOM 1360 O O . THR A 1 179 ? -10.923 -1.026 -14.274 1.00 63.91 179 THR A O 1
ATOM 1363 N N . ILE A 1 180 ? -9.782 -2.830 -13.555 1.00 64.94 180 ILE A N 1
ATOM 1364 C CA . ILE A 1 180 ? -10.515 -2.989 -12.294 1.00 64.94 180 ILE A CA 1
ATOM 1365 C C . ILE A 1 180 ? -10.379 -1.723 -11.438 1.00 64.94 180 ILE A C 1
ATOM 1367 O O . ILE A 1 180 ? -11.385 -1.177 -10.982 1.00 64.94 180 ILE A O 1
ATOM 1371 N N . GLY A 1 181 ? -9.155 -1.215 -11.265 1.00 65.50 181 GLY A N 1
ATOM 1372 C CA . GLY A 1 181 ? -8.901 -0.019 -10.465 1.00 65.50 181 GLY A CA 1
ATOM 1373 C C . GLY A 1 181 ? -9.531 1.253 -11.039 1.00 65.50 181 GLY A C 1
ATOM 1374 O O . GLY A 1 181 ? -10.124 2.038 -10.297 1.00 65.50 181 GLY A O 1
ATOM 1375 N N . GLN A 1 182 ? -9.484 1.440 -12.360 1.00 69.62 182 GLN A N 1
ATOM 1376 C CA . GLN A 1 182 ? -10.145 2.566 -13.026 1.00 69.62 182 GLN A CA 1
ATOM 1377 C C . GLN A 1 182 ? -11.650 2.573 -12.759 1.00 69.62 182 GLN A C 1
ATOM 1379 O O . GLN A 1 182 ? -12.210 3.631 -12.498 1.00 69.62 182 GLN A O 1
ATOM 1384 N N . ARG A 1 183 ? -12.306 1.408 -12.787 1.00 71.44 183 ARG A N 1
ATOM 1385 C CA . ARG A 1 183 ? -13.759 1.298 -12.585 1.00 71.44 183 ARG A CA 1
ATOM 1386 C C . ARG A 1 183 ? -14.168 1.423 -11.125 1.00 71.44 183 ARG A C 1
ATOM 1388 O O . ARG A 1 183 ? -15.128 2.122 -10.827 1.00 71.44 183 ARG A O 1
ATOM 1395 N N . ALA A 1 184 ? -13.442 0.774 -10.221 1.00 72.81 184 ALA A N 1
ATOM 1396 C CA . ALA A 1 184 ? -13.783 0.776 -8.803 1.00 72.81 184 ALA A CA 1
ATOM 1397 C C . ALA A 1 184 ? -13.586 2.154 -8.143 1.00 72.81 184 ALA A C 1
ATOM 1399 O O . ALA A 1 184 ? -14.331 2.501 -7.228 1.00 72.81 184 ALA A O 1
ATOM 1400 N N . TRP A 1 185 ? -12.617 2.951 -8.613 1.00 77.06 185 TRP A N 1
ATOM 1401 C CA . TRP A 1 185 ? -12.273 4.248 -8.009 1.00 77.06 185 TRP A CA 1
ATOM 1402 C C . TRP A 1 185 ? -12.322 5.434 -8.977 1.00 77.06 185 TRP A C 1
ATOM 1404 O O . TRP A 1 185 ? -11.826 6.508 -8.642 1.00 77.06 185 TRP A O 1
ATOM 1414 N N . ASN A 1 186 ? -12.903 5.265 -10.169 1.00 74.75 186 ASN A N 1
ATOM 1415 C CA . ASN A 1 186 ? -12.955 6.291 -11.220 1.00 74.75 186 ASN A CA 1
ATOM 1416 C C . ASN A 1 186 ? -11.576 6.900 -11.550 1.00 74.75 186 ASN A C 1
ATOM 1418 O O . ASN A 1 186 ? -11.457 8.087 -11.855 1.00 74.75 186 ASN A O 1
ATOM 1422 N N . ILE A 1 187 ? -10.508 6.100 -11.467 1.00 71.81 187 ILE A N 1
ATOM 1423 C CA . ILE A 1 187 ? -9.136 6.583 -11.658 1.00 71.81 187 ILE A CA 1
ATOM 1424 C C . ILE A 1 187 ? -8.889 6.847 -13.145 1.00 71.81 187 ILE A C 1
ATOM 1426 O O . ILE A 1 187 ? -8.994 5.947 -13.974 1.00 71.81 187 ILE A O 1
ATOM 1430 N N . GLY A 1 188 ? -8.526 8.085 -13.486 1.00 58.59 188 GLY A N 1
ATOM 1431 C CA . GLY A 1 188 ? -8.148 8.473 -14.847 1.00 58.59 188 GLY A CA 1
ATOM 1432 C C . GLY A 1 188 ? -9.285 8.455 -15.876 1.00 58.59 188 GLY A C 1
ATOM 1433 O O . GLY A 1 188 ? -9.017 8.610 -17.066 1.00 58.59 188 GLY A O 1
ATOM 1434 N N . LEU A 1 189 ? -10.540 8.293 -15.443 1.00 52.97 189 LEU A N 1
ATOM 1435 C CA . LEU A 1 189 ? -11.708 8.549 -16.281 1.00 52.97 189 LEU A CA 1
ATOM 1436 C C . LEU A 1 189 ? -11.988 10.057 -16.267 1.00 52.97 189 LEU A C 1
ATOM 1438 O O . LEU A 1 189 ? -12.130 10.657 -15.202 1.00 52.97 189 LEU A O 1
ATOM 1442 N N . ALA A 1 190 ? -12.068 10.679 -17.446 1.00 37.62 190 ALA A N 1
ATOM 1443 C CA . ALA A 1 190 ? -12.675 12.004 -17.547 1.00 37.62 190 ALA A CA 1
ATOM 1444 C C . ALA A 1 190 ? -14.134 11.912 -17.049 1.00 37.62 190 ALA A C 1
ATOM 1446 O O . ALA A 1 190 ? -14.774 10.881 -17.291 1.00 37.62 190 ALA A O 1
ATOM 1447 N N . PRO A 1 191 ? -14.674 12.941 -16.367 1.00 32.22 191 PRO A N 1
ATOM 1448 C CA . PRO A 1 191 ? -16.080 12.939 -15.980 1.00 32.22 191 PRO A CA 1
ATOM 1449 C C . PRO A 1 191 ? -16.952 12.700 -17.225 1.00 32.22 191 PRO A C 1
ATOM 1451 O O . PRO A 1 191 ? -16.597 13.184 -18.307 1.00 32.22 191 PRO A O 1
ATOM 1454 N N . PRO A 1 192 ? -18.063 11.944 -17.118 1.00 31.39 192 PRO A N 1
ATOM 1455 C CA . PRO A 1 192 ? -18.946 11.747 -18.259 1.00 31.39 192 PRO A CA 1
ATOM 1456 C C . PRO A 1 192 ? -19.392 13.123 -18.775 1.00 31.39 192 PRO A C 1
ATOM 1458 O O . PRO A 1 192 ? -19.731 13.982 -17.955 1.00 31.39 192 PRO A O 1
ATOM 1461 N N . PRO A 1 193 ? -19.377 13.372 -20.099 1.00 32.75 193 PRO A N 1
ATOM 1462 C CA . PRO A 1 193 ? -19.880 14.628 -20.629 1.00 32.75 193 PRO A CA 1
ATOM 1463 C C . PRO A 1 193 ? -21.344 14.763 -20.213 1.00 32.75 193 PRO A C 1
ATOM 1465 O O . PRO A 1 193 ? -22.177 13.897 -20.492 1.00 32.75 193 PRO A O 1
ATOM 1468 N N . SER A 1 194 ? -21.649 15.837 -19.497 1.00 32.56 194 SER A N 1
ATOM 1469 C CA . SER A 1 194 ? -23.008 16.190 -19.123 1.00 32.56 194 SER A CA 1
ATOM 1470 C C . SER A 1 194 ? -23.830 16.415 -20.395 1.00 32.56 194 SER A C 1
ATOM 1472 O O . SER A 1 194 ? -23.641 17.400 -21.103 1.00 32.56 194 SER A O 1
ATOM 1474 N N . GLY A 1 195 ? -24.759 15.496 -20.681 1.00 37.62 195 GLY A N 1
ATOM 1475 C CA . GLY A 1 195 ? -25.891 15.766 -21.573 1.00 37.62 195 GLY A CA 1
ATOM 1476 C C . GLY A 1 195 ? -25.895 15.148 -22.975 1.00 37.62 195 GLY A C 1
ATOM 1477 O O . GLY A 1 195 ? -26.584 15.687 -23.833 1.00 37.62 195 GLY A O 1
ATOM 1478 N N . THR A 1 196 ? -25.211 14.034 -23.259 1.00 29.97 196 THR A N 1
ATOM 1479 C CA . THR A 1 196 ? -25.356 13.370 -24.577 1.00 29.97 196 THR A CA 1
ATOM 1480 C C . THR A 1 196 ? -26.245 12.117 -24.491 1.00 29.97 196 THR A C 1
ATOM 1482 O O . THR A 1 196 ? -25.923 11.213 -23.718 1.00 29.97 196 THR A O 1
ATOM 1485 N N . PRO A 1 197 ? -27.350 12.008 -25.262 1.00 29.56 197 PRO A N 1
ATOM 1486 C CA . PRO A 1 197 ? -28.146 10.786 -25.300 1.00 29.56 197 PRO A CA 1
ATOM 1487 C C . PRO A 1 197 ? -27.326 9.639 -25.902 1.00 29.56 197 PRO A C 1
ATOM 1489 O O . PRO A 1 197 ? -26.550 9.853 -26.833 1.00 29.56 197 PRO A O 1
ATOM 1492 N N . MET A 1 198 ? -27.518 8.423 -25.373 1.00 30.84 198 MET A N 1
ATOM 1493 C CA . MET A 1 198 ? -26.878 7.182 -25.828 1.00 30.84 198 MET A CA 1
ATOM 1494 C C . MET A 1 198 ? -27.022 6.995 -27.345 1.00 30.84 198 MET A C 1
ATOM 1496 O O . MET A 1 198 ? -28.012 6.446 -27.829 1.00 30.84 198 MET A O 1
ATOM 1500 N N . GLN A 1 199 ? -26.012 7.406 -28.108 1.00 30.42 199 GLN A N 1
ATOM 1501 C CA . GLN A 1 199 ? -25.907 7.069 -29.518 1.00 30.42 199 GLN A CA 1
ATOM 1502 C C . GLN A 1 199 ? -25.053 5.806 -29.647 1.00 30.42 199 GLN A C 1
ATOM 1504 O O . GLN A 1 199 ? -23.912 5.756 -29.189 1.00 30.42 199 GLN A O 1
ATOM 1509 N N . ARG A 1 200 ? -25.645 4.757 -30.233 1.00 34.09 200 ARG A N 1
ATOM 1510 C CA . ARG A 1 200 ? -25.010 3.462 -30.524 1.00 34.09 200 ARG A CA 1
ATOM 1511 C C . ARG A 1 200 ? -23.639 3.669 -31.184 1.00 34.09 200 ARG A C 1
ATOM 1513 O O . ARG A 1 200 ? -23.558 4.050 -32.349 1.00 34.09 200 ARG A O 1
ATOM 1520 N N . VAL A 1 201 ? -22.574 3.373 -30.443 1.00 36.53 201 VAL A N 1
ATOM 1521 C CA . VAL A 1 201 ? -21.190 3.438 -30.926 1.00 36.53 201 VAL A CA 1
ATOM 1522 C C . VAL A 1 201 ? -20.940 2.275 -31.892 1.00 36.53 201 VAL A C 1
ATOM 1524 O O . VAL A 1 201 ? -21.101 1.106 -31.538 1.00 36.53 201 VAL A O 1
ATOM 1527 N N . ARG A 1 202 ? -20.564 2.595 -33.137 1.00 32.28 202 ARG A N 1
ATOM 1528 C CA . ARG A 1 202 ? -20.042 1.634 -34.122 1.00 32.28 202 ARG A CA 1
ATOM 1529 C C . ARG A 1 202 ? -18.765 0.985 -33.574 1.00 32.28 202 ARG A C 1
ATOM 1531 O O . ARG A 1 202 ? -17.918 1.683 -33.029 1.00 32.28 202 ARG A O 1
ATOM 1538 N N . ARG A 1 203 ? -18.621 -0.335 -33.762 1.00 34.44 203 ARG A N 1
ATOM 1539 C CA . ARG A 1 203 ? -17.429 -1.135 -33.419 1.00 34.44 203 ARG A CA 1
ATOM 1540 C C . ARG A 1 203 ? -16.168 -0.573 -34.096 1.00 34.44 203 ARG A C 1
ATOM 1542 O O . ARG A 1 203 ? -15.838 -0.961 -35.210 1.00 34.44 203 ARG A O 1
ATOM 1549 N N . GLY A 1 204 ? -15.479 0.331 -33.414 1.00 31.17 204 GLY A N 1
ATOM 1550 C CA . GLY A 1 204 ? -14.065 0.634 -33.602 1.00 31.17 204 GLY A CA 1
ATOM 1551 C C . GLY A 1 204 ? -13.306 0.125 -32.380 1.00 31.17 204 GLY A C 1
ATOM 1552 O O . GLY A 1 204 ? -13.861 0.109 -31.282 1.00 31.17 204 GLY A O 1
ATOM 1553 N N . VAL A 1 205 ? -12.070 -0.335 -32.572 1.00 27.52 205 VAL A N 1
ATOM 1554 C CA . VAL A 1 205 ? -11.175 -0.759 -31.487 1.00 27.52 205 VAL A CA 1
ATOM 1555 C C . VAL A 1 205 ? -11.077 0.382 -30.471 1.00 27.52 205 VAL A C 1
ATOM 1557 O O . VAL A 1 205 ? -10.492 1.426 -30.756 1.00 27.52 205 VAL A O 1
ATOM 1560 N N . PHE A 1 206 ? -11.697 0.214 -29.303 1.00 32.34 206 PHE A N 1
ATOM 1561 C CA . PHE A 1 206 ? -11.546 1.150 -28.199 1.00 32.34 206 PHE A CA 1
ATOM 1562 C C . PHE A 1 206 ? -10.142 0.934 -27.644 1.00 32.34 206 PHE A C 1
ATOM 1564 O O . PHE A 1 206 ? -9.901 -0.036 -26.933 1.00 32.34 206 PHE A O 1
ATOM 1571 N N . VAL A 1 207 ? -9.197 1.793 -28.020 1.00 32.53 207 VAL A N 1
ATOM 1572 C CA . VAL A 1 207 ? -7.929 1.901 -27.298 1.00 32.53 207 VAL A CA 1
ATOM 1573 C C . VAL A 1 207 ? -8.253 2.729 -26.055 1.00 32.53 207 VAL A C 1
ATOM 1575 O O . VAL A 1 207 ? -8.497 3.931 -26.201 1.00 32.53 207 VAL A O 1
ATOM 1578 N N . PRO A 1 208 ? -8.355 2.138 -24.849 1.00 38.41 208 PRO A N 1
ATOM 1579 C CA . PRO A 1 208 ? -8.567 2.940 -23.656 1.00 38.41 208 PRO A CA 1
ATOM 1580 C C . PRO A 1 208 ? -7.412 3.940 -23.553 1.00 38.41 208 PRO A C 1
ATOM 1582 O O . PRO A 1 208 ? -6.245 3.550 -23.555 1.00 38.41 208 PRO A O 1
ATOM 1585 N N . LYS A 1 209 ? -7.726 5.242 -23.503 1.00 44.16 209 LYS A N 1
ATOM 1586 C CA . LYS A 1 209 ? -6.725 6.257 -23.154 1.00 44.16 209 LYS A CA 1
ATOM 1587 C C . LYS A 1 209 ? -6.135 5.858 -21.801 1.00 44.16 209 LYS A C 1
ATOM 1589 O O . LYS A 1 209 ? -6.894 5.631 -20.858 1.00 44.16 209 LYS A O 1
ATOM 1594 N N . SER A 1 210 ? -4.808 5.748 -21.717 1.00 48.12 210 SER A N 1
ATOM 1595 C CA . SER A 1 210 ? -4.122 5.455 -20.458 1.00 48.12 210 SER A CA 1
ATOM 1596 C C . SER A 1 210 ? -4.588 6.439 -19.378 1.00 48.12 210 SER A C 1
ATOM 1598 O O . SER A 1 210 ? -4.715 7.634 -19.670 1.00 48.12 210 SER A O 1
ATOM 1600 N N . PRO A 1 211 ? -4.882 5.969 -18.153 1.00 54.62 211 PRO A N 1
ATOM 1601 C CA . PRO A 1 211 ? -5.323 6.855 -17.090 1.00 54.62 211 PRO A CA 1
ATOM 1602 C C . PRO A 1 211 ? -4.221 7.871 -16.794 1.00 54.62 211 PRO A C 1
ATOM 1604 O O . PRO A 1 211 ? -3.091 7.489 -16.507 1.00 54.62 211 PRO A O 1
ATOM 1607 N N . VAL A 1 212 ? -4.552 9.161 -16.823 1.00 66.44 212 VAL A N 1
ATOM 1608 C CA . VAL A 1 212 ? -3.678 10.196 -16.261 1.00 66.44 212 VAL A CA 1
ATOM 1609 C C . VAL A 1 212 ? -3.844 10.132 -14.745 1.00 66.44 212 VAL A C 1
ATOM 1611 O O . VAL A 1 212 ? -4.893 10.500 -14.218 1.00 66.44 212 VAL A O 1
ATOM 1614 N N . VAL A 1 213 ? -2.837 9.593 -14.058 1.00 82.00 213 VAL A N 1
ATOM 1615 C CA . VAL A 1 213 ? -2.865 9.339 -12.604 1.00 82.00 213 VAL A CA 1
ATOM 1616 C C . VAL A 1 213 ? -1.958 10.311 -11.860 1.00 82.00 213 VAL A C 1
ATOM 1618 O O . VAL A 1 213 ? -2.275 10.735 -10.748 1.00 82.00 213 VAL A O 1
ATOM 1621 N N . LEU A 1 214 ? -0.813 10.648 -12.453 1.00 85.06 214 LEU A N 1
ATOM 1622 C CA . LEU A 1 214 ? 0.184 11.525 -11.858 1.00 85.06 214 LEU A CA 1
ATOM 1623 C C . LEU A 1 214 ? -0.048 12.971 -12.307 1.00 85.06 214 LEU A C 1
ATOM 1625 O O . LEU A 1 214 ? -0.306 13.234 -13.481 1.00 85.06 214 LEU A O 1
ATOM 1629 N N . ASP A 1 215 ? 0.091 13.917 -11.375 1.00 88.31 215 ASP A N 1
ATOM 1630 C CA . ASP A 1 215 ? 0.040 15.343 -11.704 1.00 88.31 215 ASP A CA 1
ATOM 1631 C C . ASP A 1 215 ? 1.347 15.804 -12.378 1.00 88.31 215 ASP A C 1
ATOM 1633 O O . ASP A 1 215 ? 2.330 15.058 -12.482 1.00 88.31 215 ASP A O 1
ATOM 1637 N N . ALA A 1 216 ? 1.374 17.056 -12.840 1.00 88.00 216 ALA A N 1
ATOM 1638 C CA . ALA A 1 216 ? 2.538 17.620 -13.522 1.00 88.00 216 ALA A CA 1
ATOM 1639 C C . ALA A 1 216 ? 3.815 17.559 -12.663 1.00 88.00 216 ALA A C 1
ATOM 1641 O O . ALA A 1 216 ? 4.895 17.265 -13.175 1.00 88.00 216 ALA A O 1
ATOM 1642 N N . ARG A 1 217 ? 3.700 17.780 -11.347 1.00 89.88 217 ARG A N 1
ATOM 1643 C CA . ARG A 1 217 ? 4.840 17.774 -10.422 1.00 89.88 217 ARG A CA 1
ATOM 1644 C C . ARG A 1 217 ? 5.412 16.369 -10.237 1.00 89.88 217 ARG A C 1
ATOM 1646 O O . ARG A 1 217 ? 6.633 16.196 -10.268 1.00 89.88 217 ARG A O 1
ATOM 1653 N N . SER A 1 218 ? 4.552 15.368 -10.082 1.00 89.69 218 SER A N 1
ATOM 1654 C CA . SER A 1 218 ? 4.944 13.963 -10.006 1.00 89.69 218 SER A CA 1
ATOM 1655 C C . SER A 1 218 ? 5.582 13.489 -11.312 1.00 89.69 218 SER A C 1
ATOM 1657 O O . SER A 1 218 ? 6.626 12.838 -11.265 1.00 89.69 218 SER A O 1
ATOM 1659 N N . ARG A 1 219 ? 5.017 13.850 -12.473 1.00 88.25 219 ARG A N 1
ATOM 1660 C CA . ARG A 1 219 ? 5.585 13.512 -13.792 1.00 88.25 219 ARG A CA 1
ATOM 1661 C C . ARG A 1 219 ? 6.956 14.156 -14.009 1.00 88.25 219 ARG A C 1
ATOM 1663 O O . ARG A 1 219 ? 7.894 13.452 -14.377 1.00 88.25 219 ARG A O 1
ATOM 1670 N N . ALA A 1 220 ? 7.112 15.433 -13.661 1.00 87.75 220 ALA A N 1
ATOM 1671 C CA . ALA A 1 220 ? 8.395 16.131 -13.734 1.00 87.75 220 ALA A CA 1
ATOM 1672 C C . ALA A 1 220 ? 9.464 15.493 -12.829 1.00 87.75 220 ALA A C 1
ATOM 1674 O O . ALA A 1 220 ? 10.642 15.435 -13.183 1.00 87.75 220 ALA A O 1
ATOM 1675 N N . LEU A 1 221 ? 9.086 14.981 -11.651 1.00 88.19 221 LEU A N 1
ATOM 1676 C CA . LEU A 1 221 ? 10.009 14.219 -10.807 1.00 88.19 221 LEU A CA 1
ATOM 1677 C C . LEU A 1 221 ? 10.449 12.912 -11.482 1.00 88.19 221 LEU A C 1
ATOM 1679 O O . LEU A 1 221 ? 11.640 12.614 -11.472 1.00 88.19 221 LEU A O 1
ATOM 1683 N N . VAL A 1 222 ? 9.521 12.156 -12.075 1.00 85.38 222 VAL A N 1
ATOM 1684 C CA . VAL A 1 222 ? 9.850 10.912 -12.796 1.00 85.38 222 VAL A CA 1
ATOM 1685 C C . VAL A 1 222 ? 10.800 11.191 -13.956 1.00 85.38 222 VAL A C 1
ATOM 1687 O O . VAL A 1 222 ? 11.815 10.512 -14.078 1.00 85.38 222 VAL A O 1
ATOM 1690 N N . GLN A 1 223 ? 10.519 12.218 -14.760 1.00 85.81 223 GLN A N 1
ATOM 1691 C CA . GLN A 1 223 ? 11.368 12.619 -15.883 1.00 85.81 223 GLN A CA 1
ATOM 1692 C C . GLN A 1 223 ? 12.787 12.975 -15.421 1.00 85.81 223 GLN A C 1
ATOM 1694 O O . GLN A 1 223 ? 13.758 12.476 -15.986 1.00 85.81 223 GLN A O 1
ATOM 1699 N N . ARG A 1 224 ? 12.920 13.758 -14.340 1.00 84.44 224 ARG A N 1
ATOM 1700 C CA . ARG A 1 224 ? 14.233 14.095 -13.760 1.00 84.44 224 ARG A CA 1
ATOM 1701 C C . ARG A 1 224 ? 14.998 12.871 -13.259 1.00 84.44 224 ARG A C 1
ATOM 1703 O O . ARG A 1 224 ? 16.207 12.808 -13.437 1.00 84.44 224 ARG A O 1
ATOM 1710 N N . LEU A 1 225 ? 14.314 11.910 -12.634 1.00 83.00 225 LEU A N 1
ATOM 1711 C CA . LEU A 1 225 ? 14.945 10.672 -12.161 1.00 83.00 225 LEU A CA 1
ATOM 1712 C C . LEU A 1 225 ? 15.350 9.747 -13.318 1.00 83.00 225 LEU A C 1
ATOM 1714 O O . LEU A 1 225 ? 16.339 9.029 -13.197 1.00 83.00 225 LEU A O 1
ATOM 1718 N N . HIS A 1 226 ? 14.601 9.760 -14.422 1.00 79.81 226 HIS A N 1
ATOM 1719 C CA . HIS A 1 226 ? 14.873 8.931 -15.594 1.00 79.81 226 HIS A CA 1
ATOM 1720 C C . HIS A 1 226 ? 16.045 9.446 -16.440 1.00 79.81 226 HIS A C 1
ATOM 1722 O O . HIS A 1 226 ? 16.860 8.644 -16.884 1.00 79.81 226 HIS A O 1
ATOM 1728 N N . ALA A 1 227 ? 16.159 10.765 -16.633 1.00 76.19 227 ALA A N 1
ATOM 1729 C CA . ALA A 1 227 ? 17.161 11.372 -17.517 1.00 76.19 227 ALA A CA 1
ATOM 1730 C C . ALA A 1 227 ? 18.628 11.076 -17.125 1.00 76.19 227 ALA A C 1
ATOM 1732 O O . ALA A 1 227 ? 19.523 11.193 -17.963 1.00 76.19 227 ALA A O 1
ATOM 1733 N N . GLY A 1 228 ? 18.877 10.667 -15.874 1.00 64.12 228 GLY A N 1
ATOM 1734 C CA . GLY A 1 228 ? 20.206 10.314 -15.375 1.00 64.12 228 GLY A CA 1
ATOM 1735 C C . GLY A 1 228 ? 21.215 11.478 -15.405 1.00 64.12 228 GLY A C 1
ATOM 1736 O O . GLY A 1 228 ? 20.859 12.612 -15.724 1.00 64.12 228 GLY A O 1
ATOM 1737 N N . PRO A 1 229 ? 22.494 11.225 -15.069 1.00 54.91 229 PRO A N 1
ATOM 1738 C CA . PRO A 1 229 ? 23.536 12.259 -15.037 1.00 54.91 229 PRO A CA 1
ATOM 1739 C C . PRO A 1 229 ? 23.920 12.811 -16.418 1.00 54.91 229 PRO A C 1
ATOM 1741 O O . PRO A 1 229 ? 24.453 13.911 -16.509 1.00 54.91 229 PRO A O 1
ATOM 1744 N N . THR A 1 230 ? 23.682 12.048 -17.489 1.00 57.88 230 THR A N 1
ATOM 1745 C CA . THR A 1 230 ? 24.126 12.372 -18.855 1.00 57.88 230 THR A CA 1
ATOM 1746 C C . THR A 1 230 ? 23.055 13.053 -19.709 1.00 57.88 230 THR A C 1
ATOM 1748 O O . THR A 1 230 ? 23.365 13.480 -20.817 1.00 57.88 230 THR A O 1
ATOM 1751 N N . GLY A 1 231 ? 21.810 13.175 -19.226 1.00 58.47 231 GLY A N 1
ATOM 1752 C CA . GLY A 1 231 ? 20.750 13.959 -19.879 1.00 58.47 231 GLY A CA 1
ATOM 1753 C C . GLY A 1 231 ? 20.364 13.497 -21.290 1.00 58.47 231 GLY A C 1
ATOM 1754 O O . GLY A 1 231 ? 19.785 14.269 -22.048 1.00 58.47 231 GLY A O 1
ATOM 1755 N N . ALA A 1 232 ? 20.691 12.258 -21.663 1.00 57.69 232 ALA A N 1
ATOM 1756 C CA . ALA A 1 232 ? 20.662 11.807 -23.054 1.00 57.69 232 ALA A CA 1
ATOM 1757 C C . ALA A 1 232 ? 19.248 11.636 -23.646 1.00 57.69 232 ALA A C 1
ATOM 1759 O O . ALA A 1 232 ? 19.108 11.510 -24.858 1.00 57.69 232 ALA A O 1
ATOM 1760 N N . THR A 1 233 ? 18.198 11.606 -22.818 1.00 63.47 233 THR A N 1
ATOM 1761 C CA . THR A 1 233 ? 16.813 11.390 -23.270 1.00 63.47 233 THR A CA 1
ATOM 1762 C C . THR A 1 233 ? 15.965 12.645 -23.038 1.00 63.47 233 THR A C 1
ATOM 1764 O O . THR A 1 233 ? 15.755 13.018 -21.880 1.00 63.47 233 THR A O 1
ATOM 1767 N N . PRO A 1 234 ? 15.450 13.301 -24.099 1.00 69.19 234 PRO A N 1
ATOM 1768 C CA . PRO A 1 234 ? 14.535 14.431 -23.961 1.00 69.19 234 PRO A CA 1
ATOM 1769 C C . PRO A 1 234 ? 13.279 14.057 -23.163 1.00 69.19 234 PRO A C 1
ATOM 1771 O O . PRO A 1 234 ? 12.718 12.971 -23.338 1.00 69.19 234 PRO A O 1
ATOM 1774 N N . ALA A 1 235 ? 12.804 14.976 -22.318 1.00 68.75 235 ALA A N 1
ATOM 1775 C CA . ALA A 1 235 ? 11.636 14.761 -21.456 1.00 68.75 235 ALA A CA 1
ATOM 1776 C C . ALA A 1 235 ? 10.334 14.484 -22.235 1.00 68.75 235 ALA A C 1
ATOM 1778 O O . ALA A 1 235 ? 9.453 13.799 -21.711 1.00 68.75 235 ALA A O 1
ATOM 1779 N N . ASP A 1 236 ? 10.249 14.966 -23.477 1.00 69.75 236 ASP A N 1
ATOM 1780 C CA . ASP A 1 236 ? 9.095 14.811 -24.375 1.00 69.75 236 ASP A CA 1
ATOM 1781 C C . ASP A 1 236 ? 9.278 13.679 -25.400 1.00 69.75 236 ASP A C 1
ATOM 1783 O O . ASP A 1 236 ? 8.539 13.581 -26.380 1.00 69.75 236 ASP A O 1
ATOM 1787 N N . SER A 1 237 ? 10.279 12.818 -25.203 1.00 75.19 237 SER A N 1
ATOM 1788 C CA . SER A 1 237 ? 10.510 11.679 -26.090 1.00 75.19 237 SER A CA 1
ATOM 1789 C C . SER A 1 237 ? 9.361 10.651 -26.023 1.00 75.19 237 SER A C 1
ATOM 1791 O O . SER A 1 237 ? 8.768 10.443 -24.952 1.00 75.19 237 SER A O 1
ATOM 1793 N N . PRO A 1 238 ? 9.040 9.963 -27.137 1.00 69.44 238 PRO A N 1
ATOM 1794 C CA . PRO A 1 238 ? 8.063 8.869 -27.153 1.00 69.44 238 PRO A CA 1
ATOM 1795 C C . PRO A 1 238 ? 8.362 7.762 -26.128 1.00 69.44 238 PRO A C 1
ATOM 1797 O O . PRO A 1 238 ? 7.442 7.158 -25.566 1.00 69.44 238 PRO A O 1
ATOM 1800 N N . GLU A 1 239 ? 9.640 7.516 -25.843 1.00 69.25 239 GLU A N 1
ATOM 1801 C CA . GLU A 1 239 ? 10.115 6.561 -24.844 1.00 69.25 239 GLU A CA 1
ATOM 1802 C C . GLU A 1 239 ? 9.697 6.977 -23.429 1.00 69.25 239 GLU A C 1
ATOM 1804 O O . GLU A 1 239 ? 9.138 6.168 -22.682 1.00 69.25 239 GLU A O 1
ATOM 1809 N N . VAL A 1 240 ? 9.895 8.250 -23.070 1.00 72.81 240 VAL A N 1
ATOM 1810 C CA . VAL A 1 240 ? 9.491 8.798 -21.767 1.00 72.81 240 VAL A CA 1
ATOM 1811 C C . VAL A 1 240 ? 7.970 8.809 -21.623 1.00 72.81 240 VAL A C 1
ATOM 1813 O O . VAL A 1 240 ? 7.455 8.442 -20.563 1.00 72.81 240 VAL A O 1
ATOM 1816 N N . ALA A 1 241 ? 7.238 9.155 -22.685 1.00 70.62 241 ALA A N 1
ATOM 1817 C CA . ALA A 1 241 ? 5.778 9.090 -22.692 1.00 70.62 241 ALA A CA 1
ATOM 1818 C C . ALA A 1 241 ? 5.269 7.654 -22.459 1.00 70.62 241 ALA A C 1
ATOM 1820 O O . ALA A 1 241 ? 4.373 7.432 -21.641 1.00 70.62 241 ALA A O 1
ATOM 1821 N N . THR A 1 242 ? 5.889 6.665 -23.110 1.00 70.06 242 THR A N 1
ATOM 1822 C CA . THR A 1 242 ? 5.564 5.240 -22.936 1.00 70.06 242 THR A CA 1
ATOM 1823 C C . THR A 1 242 ? 5.885 4.752 -21.523 1.00 70.06 242 THR A C 1
ATOM 1825 O O . THR A 1 242 ? 5.077 4.055 -20.907 1.00 70.06 242 THR A O 1
ATOM 1828 N N . MET A 1 243 ? 7.043 5.133 -20.977 1.00 76.12 243 MET A N 1
ATOM 1829 C CA . MET A 1 243 ? 7.428 4.817 -19.600 1.00 76.12 243 MET A CA 1
ATOM 1830 C C . MET A 1 243 ? 6.424 5.394 -18.592 1.00 76.12 243 MET A C 1
ATOM 1832 O O . MET A 1 243 ? 6.007 4.684 -17.676 1.00 76.12 243 MET A O 1
ATOM 1836 N N . LEU A 1 244 ? 6.019 6.658 -18.758 1.00 74.94 244 LEU A N 1
ATOM 1837 C CA . LEU A 1 244 ? 5.032 7.306 -17.892 1.00 74.94 244 LEU A CA 1
ATOM 1838 C C . LEU A 1 244 ? 3.674 6.602 -17.958 1.00 74.94 244 LEU A C 1
ATOM 1840 O O . LEU A 1 244 ? 3.101 6.315 -16.911 1.00 74.94 244 LEU A O 1
ATOM 1844 N N . ALA A 1 245 ? 3.194 6.262 -19.156 1.00 70.31 245 ALA A N 1
ATOM 1845 C CA . ALA A 1 245 ? 1.930 5.548 -19.322 1.00 70.31 245 ALA A CA 1
ATOM 1846 C C . ALA A 1 245 ? 1.950 4.169 -18.639 1.00 70.31 245 ALA A C 1
ATOM 1848 O O . ALA A 1 245 ? 1.002 3.817 -17.937 1.00 70.31 245 ALA A O 1
ATOM 1849 N N . ARG A 1 246 ? 3.048 3.411 -18.785 1.00 70.62 246 ARG A N 1
ATOM 1850 C CA . ARG A 1 246 ? 3.233 2.121 -18.097 1.00 70.62 246 ARG A CA 1
ATOM 1851 C C . ARG A 1 246 ? 3.243 2.291 -16.584 1.00 70.62 246 ARG A C 1
ATOM 1853 O O . ARG A 1 246 ? 2.551 1.564 -15.886 1.00 70.62 246 ARG A O 1
ATOM 1860 N N . LEU A 1 247 ? 3.982 3.279 -16.082 1.00 77.50 247 LEU A N 1
ATOM 1861 C CA . LEU A 1 247 ? 4.020 3.587 -14.657 1.00 77.50 247 LEU A CA 1
ATOM 1862 C C . LEU A 1 247 ? 2.623 3.902 -14.107 1.00 77.50 247 LEU A C 1
ATOM 1864 O O . LEU A 1 247 ? 2.219 3.350 -13.087 1.00 77.50 247 LEU A O 1
ATOM 1868 N N . GLU A 1 248 ? 1.879 4.783 -14.770 1.00 79.31 248 GLU A N 1
ATOM 1869 C CA . GLU A 1 248 ? 0.526 5.149 -14.348 1.00 79.31 248 GLU A CA 1
ATOM 1870 C C . GLU A 1 248 ? -0.407 3.939 -14.342 1.00 79.31 248 GLU A C 1
ATOM 1872 O O . GLU A 1 248 ? -1.138 3.743 -13.372 1.00 79.31 248 GLU A O 1
ATOM 1877 N N . GLN A 1 249 ? -0.324 3.085 -15.361 1.00 71.38 249 GLN A N 1
ATOM 1878 C CA . GLN A 1 249 ? -1.082 1.841 -15.428 1.00 71.38 249 GLN A CA 1
ATOM 1879 C C . GLN A 1 249 ? -0.762 0.910 -14.248 1.00 71.38 249 GLN A C 1
ATOM 1881 O O . GLN A 1 249 ? -1.683 0.427 -13.586 1.00 71.38 249 GLN A O 1
ATOM 1886 N N . THR A 1 250 ? 0.519 0.709 -13.925 1.00 74.75 250 THR A N 1
ATOM 1887 C CA . THR A 1 250 ? 0.912 -0.156 -12.806 1.00 74.75 250 THR A CA 1
ATOM 1888 C C . THR A 1 250 ? 0.505 0.419 -11.450 1.00 74.75 250 THR A C 1
ATOM 1890 O O . THR A 1 250 ? 0.107 -0.336 -10.568 1.00 74.75 250 THR A O 1
ATOM 1893 N N . ILE A 1 251 ? 0.486 1.748 -11.289 1.00 83.50 251 ILE A N 1
ATOM 1894 C CA . ILE A 1 251 ? -0.060 2.398 -10.085 1.00 83.50 251 ILE A CA 1
ATOM 1895 C C . ILE A 1 251 ? -1.548 2.066 -9.906 1.00 83.50 251 ILE A C 1
ATOM 1897 O O . ILE A 1 251 ? -1.993 1.806 -8.783 1.00 83.50 251 ILE A O 1
ATOM 1901 N N . VAL A 1 252 ? -2.336 2.073 -10.987 1.00 79.81 252 VAL A N 1
ATOM 1902 C CA . VAL A 1 252 ? -3.757 1.705 -10.899 1.00 79.81 252 VAL A CA 1
ATOM 1903 C C . VAL A 1 252 ? -3.920 0.227 -10.551 1.00 79.81 252 VAL A C 1
ATOM 1905 O O . VAL A 1 252 ? -4.735 -0.104 -9.689 1.00 79.81 252 VAL A O 1
ATOM 1908 N N . ALA A 1 253 ? -3.118 -0.644 -11.166 1.00 74.88 253 ALA A N 1
ATOM 1909 C CA . ALA A 1 253 ? -3.123 -2.072 -10.871 1.00 74.88 253 ALA A CA 1
ATOM 1910 C C . ALA A 1 253 ? -2.780 -2.358 -9.398 1.00 74.88 253 ALA A C 1
ATOM 1912 O O . ALA A 1 253 ? -3.517 -3.071 -8.718 1.00 74.88 253 ALA A O 1
ATOM 1913 N N . ASP A 1 254 ? -1.730 -1.720 -8.873 1.00 81.94 254 ASP A N 1
ATOM 1914 C CA . ASP A 1 254 ? -1.355 -1.796 -7.458 1.00 81.94 254 ASP A CA 1
ATOM 1915 C C . ASP A 1 254 ? -2.474 -1.330 -6.544 1.00 81.94 254 ASP A C 1
ATOM 1917 O O . ASP A 1 254 ? -2.773 -1.981 -5.549 1.00 81.94 254 ASP A O 1
ATOM 1921 N N . THR A 1 255 ? -3.120 -0.217 -6.885 1.00 87.50 255 THR A N 1
ATOM 1922 C CA . THR A 1 255 ? -4.233 0.310 -6.091 1.00 87.50 255 THR A CA 1
ATOM 1923 C C . THR A 1 255 ? -5.328 -0.740 -5.937 1.00 87.50 255 THR A C 1
ATOM 1925 O O . THR A 1 255 ? -5.820 -0.959 -4.830 1.00 87.50 255 THR A O 1
ATOM 1928 N N . ALA A 1 256 ? -5.683 -1.415 -7.032 1.00 82.38 256 ALA A N 1
ATOM 1929 C CA . ALA A 1 256 ? -6.697 -2.455 -7.021 1.00 82.38 256 ALA A CA 1
ATOM 1930 C C . ALA A 1 256 ? -6.264 -3.682 -6.210 1.00 82.38 256 ALA A C 1
ATOM 1932 O O . ALA A 1 256 ? -7.025 -4.132 -5.351 1.00 82.38 256 ALA A O 1
ATOM 1933 N N . LEU A 1 257 ? -5.042 -4.180 -6.411 1.00 80.75 257 LEU A N 1
ATOM 1934 C CA . LEU A 1 257 ? -4.513 -5.311 -5.645 1.00 80.75 257 LEU A CA 1
ATOM 1935 C C . LEU A 1 257 ? -4.454 -5.002 -4.146 1.00 80.75 257 LEU A C 1
ATOM 1937 O O . LEU A 1 257 ? -4.892 -5.798 -3.315 1.00 80.75 257 LEU A O 1
ATOM 1941 N N . ASN A 1 258 ? -3.953 -3.822 -3.795 1.00 88.19 258 ASN A N 1
ATOM 1942 C CA . ASN A 1 258 ? -3.818 -3.398 -2.412 1.00 88.19 258 ASN A CA 1
ATOM 1943 C C . ASN A 1 258 ? -5.186 -3.297 -1.740 1.00 88.19 258 ASN A C 1
ATOM 1945 O O . ASN A 1 258 ? -5.355 -3.790 -0.629 1.00 88.19 258 ASN A O 1
ATOM 1949 N N . GLN A 1 259 ? -6.181 -2.732 -2.422 1.00 86.62 259 GLN A N 1
ATOM 1950 C CA . GLN A 1 259 ? -7.521 -2.563 -1.868 1.00 86.62 259 GLN A CA 1
ATOM 1951 C C . GLN A 1 259 ? -8.311 -3.869 -1.780 1.00 86.62 259 GLN A C 1
ATOM 1953 O O . GLN A 1 259 ? -9.000 -4.081 -0.783 1.00 86.62 259 GLN A O 1
ATOM 1958 N N . PHE A 1 260 ? -8.231 -4.740 -2.787 1.00 82.88 260 PHE A N 1
ATOM 1959 C CA . PHE A 1 260 ? -9.038 -5.963 -2.836 1.00 82.88 260 PHE A CA 1
ATOM 1960 C C . PHE A 1 260 ? -8.377 -7.173 -2.181 1.00 82.88 260 PHE A C 1
ATOM 1962 O O . PHE A 1 260 ? -9.084 -8.092 -1.780 1.00 82.88 260 PHE A O 1
ATOM 1969 N N . ARG A 1 261 ? -7.048 -7.176 -2.035 1.00 82.12 261 ARG A N 1
ATOM 1970 C CA . ARG A 1 261 ? -6.308 -8.312 -1.476 1.00 82.12 261 ARG A CA 1
ATOM 1971 C C . ARG A 1 261 ? -5.561 -7.939 -0.206 1.00 82.12 261 ARG A C 1
ATOM 1973 O O . ARG A 1 261 ? -5.965 -8.358 0.876 1.00 82.12 261 ARG A O 1
ATOM 1980 N N . LEU A 1 262 ? -4.491 -7.148 -0.314 1.00 86.81 262 LEU A N 1
ATOM 1981 C CA . LEU A 1 262 ? -3.570 -6.956 0.814 1.00 86.81 262 LEU A CA 1
ATOM 1982 C C . LEU A 1 262 ? -4.252 -6.295 2.010 1.00 86.81 262 LEU A C 1
ATOM 1984 O O . LEU A 1 262 ? -4.139 -6.755 3.142 1.00 86.81 262 LEU A O 1
ATOM 1988 N N . ARG A 1 263 ? -5.008 -5.224 1.765 1.00 94.00 263 ARG A N 1
ATOM 1989 C CA . ARG A 1 263 ? -5.696 -4.501 2.832 1.00 94.00 263 ARG A CA 1
ATOM 1990 C C . ARG A 1 263 ? -6.810 -5.328 3.459 1.00 94.00 263 ARG A C 1
ATOM 1992 O O . ARG A 1 263 ? -7.084 -5.141 4.637 1.00 94.00 263 ARG A O 1
ATOM 1999 N N . GLN A 1 264 ? -7.421 -6.250 2.715 1.00 90.50 264 GLN A N 1
ATOM 2000 C CA . GLN A 1 264 ? -8.435 -7.147 3.272 1.00 90.50 264 GLN A CA 1
ATOM 2001 C C . GLN A 1 264 ? -7.820 -8.134 4.261 1.00 90.50 264 GLN A C 1
ATOM 2003 O O . GLN A 1 264 ? -8.352 -8.274 5.354 1.00 90.50 264 GLN A O 1
ATOM 2008 N N . GLN A 1 265 ? -6.637 -8.687 3.967 1.00 90.19 265 GLN A N 1
ATOM 2009 C CA . GLN A 1 265 ? -5.902 -9.514 4.934 1.00 90.19 265 GLN A CA 1
ATOM 2010 C C . GLN A 1 265 ? -5.604 -8.748 6.229 1.00 90.19 265 GLN A C 1
ATOM 2012 O O . GLN A 1 265 ? -5.786 -9.278 7.323 1.00 90.19 265 GLN A O 1
ATOM 2017 N N . ILE A 1 266 ? -5.187 -7.481 6.115 1.00 95.62 266 ILE A N 1
ATOM 2018 C CA . ILE A 1 266 ? -4.922 -6.632 7.285 1.00 95.62 266 ILE A CA 1
ATOM 2019 C C . ILE A 1 266 ? -6.208 -6.361 8.070 1.00 95.62 266 ILE A C 1
ATOM 2021 O O . ILE A 1 266 ? -6.212 -6.486 9.292 1.00 95.62 266 ILE A O 1
ATOM 2025 N N . ARG A 1 267 ? -7.309 -6.030 7.384 1.00 95.88 267 ARG A N 1
ATOM 2026 C CA . ARG A 1 267 ? -8.619 -5.828 8.020 1.00 95.88 267 ARG A CA 1
ATOM 2027 C C . ARG A 1 267 ? -9.070 -7.081 8.757 1.00 95.88 267 ARG A C 1
ATOM 2029 O O . ARG A 1 267 ? -9.442 -6.973 9.918 1.00 95.88 267 ARG A O 1
ATOM 2036 N N . ASP A 1 268 ? -9.000 -8.244 8.120 1.00 93.56 268 ASP A N 1
ATOM 2037 C CA . ASP A 1 268 ? -9.395 -9.518 8.722 1.00 93.56 268 ASP A CA 1
ATOM 2038 C C . ASP A 1 268 ? -8.570 -9.822 9.976 1.00 93.56 268 ASP A C 1
ATOM 2040 O O . ASP A 1 268 ? -9.128 -10.209 11.003 1.00 93.56 268 ASP A O 1
ATOM 2044 N N . PHE A 1 269 ? -7.258 -9.570 9.936 1.00 96.31 269 PHE A N 1
ATOM 2045 C CA . PHE A 1 269 ? -6.396 -9.715 11.106 1.00 96.31 269 PHE A CA 1
ATOM 2046 C C . PHE A 1 269 ? -6.785 -8.756 12.236 1.00 96.31 269 PHE A C 1
ATOM 2048 O O . PHE A 1 269 ? -6.968 -9.196 13.373 1.00 96.31 269 PHE A O 1
ATOM 2055 N N . MET A 1 270 ? -6.960 -7.465 11.933 1.00 97.75 270 MET A N 1
ATOM 2056 C CA . MET A 1 270 ? -7.359 -6.464 12.926 1.00 97.75 270 MET A CA 1
ATOM 2057 C C . MET A 1 270 ? -8.721 -6.802 13.539 1.00 97.75 270 MET A C 1
ATOM 2059 O O . MET A 1 270 ? -8.854 -6.746 14.757 1.00 97.75 270 MET A O 1
ATOM 2063 N N . ILE A 1 271 ? -9.700 -7.227 12.731 1.00 97.31 271 ILE A N 1
ATOM 2064 C CA . ILE A 1 271 ? -11.034 -7.651 13.185 1.00 97.31 271 ILE A CA 1
ATOM 2065 C C . ILE A 1 271 ? -10.931 -8.866 14.112 1.00 97.31 271 ILE A C 1
ATOM 2067 O O . ILE A 1 271 ? -11.442 -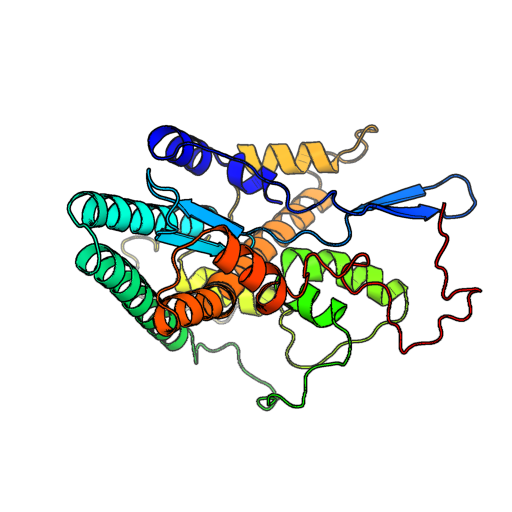8.836 15.230 1.00 97.31 271 ILE A O 1
ATOM 2071 N N . ALA A 1 272 ? -10.248 -9.925 13.670 1.00 96.56 272 ALA A N 1
ATOM 2072 C CA . ALA A 1 272 ? -10.189 -11.190 14.397 1.00 96.56 272 ALA A CA 1
ATOM 2073 C C . ALA A 1 272 ? -9.388 -11.095 15.702 1.00 96.56 272 ALA A C 1
ATOM 2075 O O . ALA A 1 272 ? -9.727 -11.746 16.688 1.00 96.56 272 ALA A O 1
ATOM 2076 N N . ARG A 1 273 ? -8.305 -10.310 15.713 1.00 96.88 273 ARG A N 1
ATOM 2077 C CA . ARG A 1 273 ? -7.400 -10.196 16.868 1.00 96.88 273 ARG A CA 1
ATOM 2078 C C . ARG A 1 273 ? -7.686 -8.995 17.755 1.00 96.88 273 ARG A C 1
ATOM 2080 O O . ARG A 1 273 ? -7.146 -8.939 18.854 1.00 96.88 273 ARG A O 1
ATOM 2087 N N . ARG A 1 274 ? -8.502 -8.045 17.286 1.00 97.31 274 ARG A N 1
ATOM 2088 C CA . ARG A 1 274 ? -8.682 -6.728 17.916 1.00 97.31 274 ARG A CA 1
ATOM 2089 C C . ARG A 1 274 ? -7.340 -6.033 18.186 1.00 97.31 274 ARG A C 1
ATOM 2091 O O . ARG A 1 274 ? -7.165 -5.362 19.199 1.00 97.31 274 ARG A O 1
ATOM 2098 N N . GLU A 1 275 ? -6.382 -6.236 17.282 1.00 96.12 275 GLU A N 1
ATOM 2099 C CA . GLU A 1 275 ? -5.001 -5.782 17.429 1.00 96.12 275 GLU A CA 1
ATOM 2100 C C . GLU A 1 275 ? -4.830 -4.365 16.887 1.00 96.12 275 GLU A C 1
ATOM 2102 O O . GLU A 1 275 ? -5.016 -4.133 15.693 1.00 96.12 275 GLU A O 1
ATOM 2107 N N . LEU A 1 276 ? -4.426 -3.442 17.762 1.00 96.69 276 LEU A N 1
ATOM 2108 C CA . LEU A 1 276 ? -4.174 -2.039 17.420 1.00 96.69 276 LEU A CA 1
ATOM 2109 C C . LEU A 1 276 ? -2.731 -1.605 17.729 1.00 96.69 276 LEU A C 1
ATOM 2111 O O . LEU A 1 276 ? -2.376 -0.463 17.449 1.00 96.69 276 LEU A O 1
ATOM 2115 N N . ALA A 1 277 ? -1.897 -2.463 18.325 1.00 96.88 277 ALA A N 1
ATOM 2116 C CA . ALA A 1 277 ? -0.514 -2.114 18.627 1.00 96.88 277 ALA A CA 1
ATOM 2117 C C . ALA A 1 277 ? 0.328 -2.102 17.348 1.00 96.88 277 ALA A C 1
ATOM 2119 O O . ALA A 1 277 ? 0.326 -3.069 16.578 1.00 96.88 277 ALA A O 1
ATOM 2120 N N . PHE A 1 278 ? 1.073 -1.014 17.148 1.00 96.31 278 PHE A N 1
ATOM 2121 C CA . PHE A 1 278 ? 1.888 -0.814 15.956 1.00 96.31 278 PHE A CA 1
ATOM 2122 C C . PHE A 1 278 ? 2.903 -1.941 15.760 1.00 96.31 278 PHE A C 1
ATOM 2124 O O . PHE A 1 278 ? 2.960 -2.518 14.680 1.00 96.31 278 PHE A O 1
ATOM 2131 N N . GLU A 1 279 ? 3.661 -2.305 16.792 1.00 94.81 279 GLU A N 1
ATOM 2132 C CA . GLU A 1 279 ? 4.771 -3.254 16.689 1.00 94.81 279 GLU A CA 1
ATOM 2133 C C . GLU A 1 279 ? 4.291 -4.635 16.235 1.00 94.81 279 GLU A C 1
ATOM 2135 O O . GLU A 1 279 ? 4.831 -5.196 15.281 1.00 94.81 279 GLU A O 1
ATOM 2140 N N . ARG A 1 280 ? 3.233 -5.152 16.874 1.00 95.38 280 ARG A N 1
ATOM 2141 C CA . ARG A 1 280 ? 2.679 -6.484 16.582 1.00 95.38 280 ARG A CA 1
ATOM 2142 C C . ARG A 1 280 ? 2.024 -6.534 15.208 1.00 95.38 280 ARG A C 1
ATOM 2144 O O . ARG A 1 280 ? 2.224 -7.493 14.463 1.00 95.38 280 ARG A O 1
ATOM 2151 N N . LEU A 1 281 ? 1.266 -5.495 14.857 1.00 95.94 281 LEU A N 1
ATOM 2152 C CA . LEU A 1 281 ? 0.633 -5.416 13.546 1.00 95.94 281 LEU A CA 1
ATOM 2153 C C . LEU A 1 281 ? 1.682 -5.278 12.438 1.00 95.94 281 LEU A C 1
ATOM 2155 O O . LEU A 1 281 ? 1.588 -5.955 11.419 1.00 95.94 281 LEU A O 1
ATOM 2159 N N . ASN A 1 282 ? 2.704 -4.449 12.647 1.00 95.06 282 ASN A N 1
ATOM 2160 C CA . ASN A 1 282 ? 3.771 -4.232 11.681 1.00 95.06 282 ASN A CA 1
ATOM 2161 C C . ASN A 1 282 ? 4.597 -5.501 11.448 1.00 95.06 282 ASN A C 1
ATOM 2163 O O . ASN A 1 282 ? 4.802 -5.891 10.300 1.00 95.06 282 ASN A O 1
ATOM 2167 N N . GLU A 1 283 ? 5.001 -6.197 12.511 1.00 93.44 283 GLU A N 1
ATOM 2168 C CA . GLU A 1 283 ? 5.691 -7.485 12.394 1.00 93.44 283 GLU A CA 1
ATOM 2169 C C . GLU A 1 283 ? 4.860 -8.500 11.595 1.00 93.44 283 GLU A C 1
ATOM 2171 O O . GLU A 1 283 ? 5.359 -9.102 10.638 1.00 93.44 283 GLU A O 1
ATOM 2176 N N . TRP A 1 284 ? 3.571 -8.635 11.927 1.00 94.94 284 TRP A N 1
ATOM 2177 C CA . TRP A 1 284 ? 2.670 -9.549 11.232 1.00 94.94 284 TRP A CA 1
ATOM 2178 C C . TRP A 1 284 ? 2.480 -9.182 9.754 1.00 94.94 284 TRP A C 1
ATOM 2180 O O . TRP A 1 284 ? 2.524 -10.072 8.902 1.00 94.94 284 TRP A O 1
ATOM 2190 N N . ILE A 1 285 ? 2.319 -7.894 9.429 1.00 93.19 285 ILE A N 1
ATOM 2191 C CA . ILE A 1 285 ? 2.183 -7.410 8.046 1.00 93.19 285 ILE A CA 1
ATOM 2192 C C . ILE A 1 285 ? 3.419 -7.774 7.231 1.00 93.19 285 ILE A C 1
ATOM 2194 O O . ILE A 1 285 ? 3.295 -8.342 6.143 1.00 93.19 285 ILE A O 1
ATOM 2198 N N . TYR A 1 286 ? 4.616 -7.486 7.745 1.00 89.19 286 TYR A N 1
ATOM 2199 C CA . TYR A 1 286 ? 5.843 -7.774 7.009 1.00 89.19 286 TYR A CA 1
ATOM 2200 C C . TYR A 1 286 ? 6.077 -9.275 6.839 1.00 89.19 286 TYR A C 1
ATOM 2202 O O . TYR A 1 286 ? 6.533 -9.690 5.776 1.00 89.19 286 TYR A O 1
ATOM 2210 N N . ALA A 1 287 ? 5.725 -10.094 7.829 1.00 85.25 287 ALA A N 1
ATOM 2211 C CA . ALA A 1 287 ? 5.854 -11.544 7.734 1.00 85.25 287 ALA A CA 1
ATOM 2212 C C . ALA A 1 287 ? 4.800 -12.191 6.815 1.00 85.25 287 ALA A C 1
ATOM 2214 O O . ALA A 1 287 ? 5.126 -13.089 6.038 1.00 85.25 287 ALA A O 1
ATOM 2215 N N . THR A 1 288 ? 3.548 -11.735 6.887 1.00 83.81 288 THR A N 1
ATOM 2216 C CA . THR A 1 288 ? 2.390 -12.470 6.346 1.00 83.81 288 THR A CA 1
ATOM 2217 C C . THR A 1 288 ? 1.813 -11.838 5.090 1.00 83.81 288 THR A C 1
ATOM 2219 O O . THR A 1 288 ? 1.465 -12.557 4.164 1.00 83.81 288 THR A O 1
ATOM 2222 N N . VAL A 1 289 ? 1.715 -10.508 5.043 1.00 85.25 289 VAL A N 1
ATOM 2223 C CA . VAL A 1 289 ? 1.117 -9.789 3.905 1.00 85.25 289 VAL A CA 1
ATOM 2224 C C . VAL A 1 289 ? 2.176 -9.495 2.848 1.00 85.25 289 VAL A C 1
ATOM 2226 O O . VAL A 1 289 ? 1.933 -9.644 1.655 1.00 85.25 289 VAL A O 1
ATOM 2229 N N . PHE A 1 290 ? 3.369 -9.086 3.284 1.00 83.94 290 PHE A N 1
ATOM 2230 C CA . PHE A 1 290 ? 4.483 -8.766 2.392 1.00 83.94 290 PHE A CA 1
ATOM 2231 C C . PHE A 1 290 ? 5.462 -9.918 2.173 1.00 83.94 290 PHE A C 1
ATOM 2233 O O . PHE A 1 290 ? 6.286 -9.818 1.269 1.00 83.94 290 PHE A O 1
ATOM 2240 N N . HIS A 1 291 ? 5.386 -10.989 2.972 1.00 80.19 291 HIS A N 1
ATOM 2241 C CA . HIS A 1 291 ? 6.296 -12.140 2.902 1.00 80.19 291 HIS A CA 1
ATOM 2242 C C . HIS A 1 291 ? 7.788 -11.765 2.965 1.00 80.19 291 HIS A C 1
ATOM 2244 O O . HIS A 1 291 ? 8.639 -12.409 2.360 1.00 80.19 291 HIS A O 1
ATOM 2250 N N . THR A 1 292 ? 8.113 -10.722 3.728 1.00 77.88 292 THR A N 1
ATOM 2251 C CA . THR A 1 292 ? 9.471 -10.212 3.950 1.00 77.88 292 THR A CA 1
ATOM 2252 C C . THR A 1 292 ? 9.725 -10.014 5.451 1.00 77.88 292 THR A C 1
ATOM 2254 O O . THR A 1 292 ? 9.890 -8.868 5.889 1.00 77.88 292 THR A O 1
ATOM 2257 N N . PRO A 1 293 ? 9.717 -11.086 6.269 1.00 81.75 293 PRO A N 1
ATOM 2258 C CA . PRO A 1 293 ? 9.915 -10.968 7.710 1.00 81.75 293 PRO A CA 1
ATOM 2259 C C . PRO A 1 293 ? 11.299 -10.394 8.033 1.00 81.75 293 PRO A C 1
ATOM 2261 O O . PRO A 1 293 ? 12.260 -10.563 7.278 1.00 81.75 293 PRO A O 1
ATOM 2264 N N . ARG A 1 294 ? 11.420 -9.734 9.191 1.00 80.81 294 ARG A N 1
ATOM 2265 C CA . ARG A 1 294 ? 12.689 -9.141 9.649 1.00 80.81 294 ARG A CA 1
ATOM 2266 C C . ARG A 1 294 ? 13.795 -10.187 9.842 1.00 80.81 294 ARG A C 1
ATOM 2268 O O . ARG A 1 294 ? 14.963 -9.868 9.652 1.00 80.81 294 ARG A O 1
ATOM 2275 N N . SER A 1 295 ? 13.426 -11.419 10.191 1.00 80.38 295 SER A N 1
ATOM 2276 C CA . SER A 1 295 ? 14.348 -12.546 10.378 1.00 80.38 295 SER A CA 1
ATOM 2277 C C . SER A 1 295 ? 14.964 -13.070 9.077 1.00 80.38 295 SER A C 1
ATOM 2279 O O . SER A 1 295 ? 16.005 -13.724 9.120 1.00 80.38 295 SER A O 1
ATOM 2281 N N . ASP A 1 296 ? 14.361 -12.785 7.923 1.00 76.62 296 ASP A N 1
ATOM 2282 C CA . ASP A 1 296 ? 14.906 -13.190 6.634 1.00 76.62 296 ASP A CA 1
ATOM 2283 C C . ASP A 1 296 ? 15.884 -12.133 6.113 1.00 76.62 296 ASP A C 1
ATOM 2285 O O . ASP A 1 296 ? 15.490 -11.135 5.498 1.00 76.62 296 ASP A O 1
ATOM 2289 N N . ALA A 1 297 ? 17.175 -12.367 6.356 1.00 77.12 297 ALA A N 1
ATOM 2290 C CA . ALA A 1 297 ? 18.267 -11.504 5.912 1.00 77.12 297 ALA A CA 1
ATOM 2291 C C . ALA A 1 297 ? 18.366 -11.373 4.380 1.00 77.12 297 ALA A C 1
ATOM 2293 O O . ALA A 1 297 ? 18.883 -10.368 3.896 1.00 77.12 297 ALA A O 1
ATOM 2294 N N . TRP A 1 298 ? 17.831 -12.341 3.631 1.00 73.19 298 TRP A N 1
ATOM 2295 C CA . TRP A 1 298 ? 17.993 -12.452 2.182 1.00 73.19 298 TRP A CA 1
ATOM 2296 C C . TRP A 1 298 ? 16.757 -12.017 1.399 1.00 73.19 298 TRP A C 1
ATOM 2298 O O . TRP A 1 298 ? 16.801 -12.013 0.174 1.00 73.19 298 TRP A O 1
ATOM 2308 N N . LEU A 1 299 ? 15.673 -11.605 2.072 1.00 69.50 299 LEU A N 1
ATOM 2309 C CA . LEU A 1 299 ? 14.445 -11.116 1.418 1.00 69.50 299 LEU A CA 1
ATOM 2310 C C . LEU A 1 299 ? 13.842 -12.137 0.442 1.00 69.50 299 LEU A C 1
ATOM 2312 O O . LEU A 1 299 ? 13.317 -11.791 -0.614 1.00 69.50 299 LEU A O 1
ATOM 2316 N N . GLY A 1 300 ? 13.975 -13.408 0.801 1.00 67.38 300 GLY A N 1
ATOM 2317 C CA . GLY A 1 300 ? 13.634 -14.571 0.004 1.00 67.38 300 GLY A CA 1
ATOM 2318 C C . GLY A 1 300 ? 14.662 -14.909 -1.074 1.00 67.38 300 GLY A C 1
ATOM 2319 O O . GLY A 1 300 ? 14.635 -16.033 -1.558 1.00 67.38 300 GLY A O 1
ATOM 2320 N N . LEU A 1 301 ? 15.550 -13.984 -1.463 1.00 70.62 301 LEU A N 1
ATOM 2321 C CA . LEU A 1 301 ? 16.397 -14.097 -2.662 1.00 70.62 301 LEU A CA 1
ATOM 2322 C C . LEU A 1 301 ? 17.382 -15.268 -2.611 1.00 70.62 301 LEU A C 1
ATOM 2324 O O . LEU A 1 301 ? 17.829 -15.728 -3.656 1.00 70.62 301 LEU A O 1
ATOM 2328 N N . LEU A 1 302 ? 17.704 -15.754 -1.412 1.00 70.25 302 LEU A N 1
ATOM 2329 C CA . LEU A 1 302 ? 18.496 -16.961 -1.227 1.00 70.25 302 LEU A CA 1
ATOM 2330 C C . LEU A 1 302 ? 17.566 -18.155 -0.991 1.00 70.25 302 LEU A C 1
ATOM 2332 O O . LEU A 1 302 ? 17.074 -18.363 0.123 1.00 70.25 302 LEU A O 1
ATOM 2336 N N . SER A 1 303 ? 17.351 -18.952 -2.036 1.00 67.50 303 SER A N 1
ATOM 2337 C CA . SER A 1 303 ? 16.715 -20.259 -1.886 1.00 67.50 303 SER A CA 1
ATOM 2338 C C . SER A 1 303 ? 17.682 -21.226 -1.207 1.00 67.50 303 SER A C 1
ATOM 2340 O O . SER A 1 303 ? 18.816 -21.380 -1.642 1.00 67.50 303 SER A O 1
ATOM 2342 N N . ARG A 1 304 ? 17.245 -21.875 -0.121 1.00 67.06 304 ARG A N 1
ATOM 2343 C CA . ARG A 1 304 ? 18.064 -22.866 0.609 1.00 67.06 304 ARG A CA 1
ATOM 2344 C C . ARG A 1 304 ? 17.913 -24.291 0.084 1.00 67.06 304 ARG A C 1
ATOM 2346 O O . ARG A 1 304 ? 18.532 -25.205 0.618 1.00 67.06 304 ARG A O 1
ATOM 2353 N N . THR A 1 305 ? 17.032 -24.487 -0.888 1.00 66.81 305 THR A N 1
ATOM 2354 C CA . THR A 1 305 ? 16.698 -25.800 -1.447 1.00 66.81 305 THR A CA 1
ATOM 2355 C C . THR A 1 305 ? 17.227 -25.984 -2.861 1.00 66.81 305 THR A C 1
ATOM 2357 O O . THR A 1 305 ? 17.189 -27.102 -3.368 1.00 66.81 305 THR A O 1
ATOM 2360 N N . ASP A 1 306 ? 17.732 -24.916 -3.478 1.00 69.19 306 ASP A N 1
ATOM 2361 C CA . ASP A 1 306 ? 18.128 -24.905 -4.879 1.00 69.19 306 ASP A CA 1
ATOM 2362 C C . ASP A 1 306 ? 19.647 -24.776 -4.975 1.00 69.19 306 ASP A C 1
ATOM 2364 O O . ASP A 1 306 ? 20.245 -23.896 -4.362 1.00 69.19 306 ASP A O 1
ATOM 2368 N N . PHE A 1 307 ? 20.271 -25.653 -5.758 1.00 71.44 307 PHE A N 1
ATOM 2369 C CA . PHE A 1 307 ? 21.704 -25.590 -6.028 1.00 71.44 307 PHE A CA 1
ATOM 2370 C C . PHE A 1 307 ? 21.975 -24.587 -7.153 1.00 71.44 307 PHE A C 1
ATOM 2372 O O . PHE A 1 307 ? 21.478 -24.765 -8.266 1.00 71.44 307 PHE A O 1
ATOM 2379 N N . THR A 1 308 ? 22.777 -23.551 -6.888 1.00 73.56 308 THR A N 1
ATOM 2380 C CA . THR A 1 308 ? 23.004 -22.463 -7.864 1.00 73.56 308 THR A CA 1
ATOM 2381 C C . THR A 1 308 ? 24.239 -22.663 -8.747 1.00 73.56 308 THR A C 1
ATOM 2383 O O . THR A 1 308 ? 24.485 -21.874 -9.657 1.00 73.56 308 THR A O 1
ATOM 2386 N N . GLY A 1 309 ? 25.036 -23.708 -8.497 1.00 78.75 309 GLY A N 1
ATOM 2387 C CA . GLY A 1 309 ? 26.285 -23.961 -9.225 1.00 78.75 309 GLY A CA 1
ATOM 2388 C C . GLY A 1 309 ? 27.459 -23.066 -8.810 1.00 78.75 309 GLY A C 1
ATOM 2389 O O . GLY A 1 309 ? 28.537 -23.177 -9.392 1.00 78.75 309 GLY A O 1
ATOM 2390 N N . LEU A 1 310 ? 27.281 -22.208 -7.799 1.00 78.12 310 LEU A N 1
ATOM 2391 C CA . LEU A 1 310 ? 28.332 -21.364 -7.229 1.00 78.12 310 LEU A CA 1
ATOM 2392 C C . LEU A 1 310 ? 28.785 -21.897 -5.859 1.00 78.12 310 LEU A C 1
ATOM 2394 O O . LEU A 1 310 ? 27.958 -22.399 -5.095 1.00 78.12 310 LEU A O 1
ATOM 2398 N N . PRO A 1 311 ? 30.077 -21.769 -5.492 1.00 79.38 311 PRO A N 1
ATOM 2399 C CA . PRO A 1 311 ? 30.522 -22.035 -4.126 1.00 79.38 311 PRO A CA 1
ATOM 2400 C C . PRO A 1 311 ? 29.696 -21.237 -3.108 1.00 79.38 311 PRO A C 1
ATOM 2402 O O . PRO A 1 311 ? 29.503 -20.032 -3.273 1.00 79.38 311 PRO A O 1
ATOM 2405 N N . GLY A 1 312 ? 29.188 -21.917 -2.073 1.00 80.50 312 GLY A N 1
ATOM 2406 C CA . GLY A 1 312 ? 28.324 -21.302 -1.056 1.00 80.50 312 GLY A CA 1
ATOM 2407 C C . GLY A 1 312 ? 27.016 -20.726 -1.612 1.00 80.50 312 GLY A C 1
ATOM 2408 O O . GLY A 1 312 ? 26.507 -19.755 -1.065 1.00 80.50 312 GLY A O 1
ATOM 2409 N N . ASP A 1 313 ? 26.529 -21.254 -2.737 1.00 74.12 313 ASP A N 1
ATOM 2410 C CA . ASP A 1 313 ? 25.376 -20.757 -3.494 1.00 74.12 313 ASP A CA 1
ATOM 2411 C C . ASP A 1 313 ? 25.487 -19.284 -3.933 1.00 74.12 313 ASP A C 1
ATOM 2413 O O . ASP A 1 313 ? 24.487 -18.623 -4.213 1.00 74.12 313 ASP A O 1
ATOM 2417 N N . GLY A 1 314 ? 26.717 -18.765 -4.028 1.00 76.12 314 GLY A N 1
ATOM 2418 C CA . GLY A 1 314 ? 26.994 -17.367 -4.366 1.00 76.12 314 GLY A CA 1
ATOM 2419 C C . GLY A 1 314 ? 26.961 -16.418 -3.164 1.00 76.12 314 GLY A C 1
ATOM 2420 O O . GLY A 1 314 ? 27.097 -15.207 -3.338 1.00 76.12 314 GLY A O 1
ATOM 2421 N N . VAL A 1 315 ? 26.811 -16.941 -1.943 1.00 80.19 315 VAL A N 1
ATOM 2422 C CA . VAL A 1 315 ? 26.901 -16.154 -0.711 1.00 80.19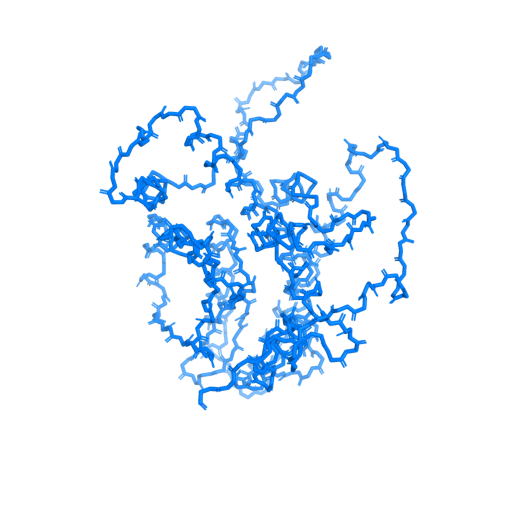 315 VAL A CA 1
ATOM 2423 C C . VAL A 1 315 ? 28.359 -15.813 -0.415 1.00 80.19 315 VAL A C 1
ATOM 2425 O O . VAL A 1 315 ? 29.185 -16.690 -0.168 1.00 80.19 315 VAL A O 1
ATOM 2428 N N . VAL A 1 316 ? 28.656 -14.516 -0.366 1.00 78.19 316 VAL A N 1
ATOM 2429 C CA . VAL A 1 316 ? 29.943 -13.984 0.094 1.00 78.19 316 VAL A CA 1
ATOM 2430 C C . VAL A 1 316 ? 29.689 -13.192 1.372 1.00 78.19 316 VAL A C 1
ATOM 2432 O O . VAL A 1 316 ? 29.012 -12.165 1.340 1.00 78.19 316 VAL A O 1
ATOM 2435 N N . MET A 1 317 ? 30.192 -13.691 2.503 1.00 74.06 317 MET A N 1
ATOM 2436 C CA . MET A 1 317 ? 30.173 -12.952 3.767 1.00 74.06 317 MET A CA 1
ATOM 2437 C C . MET A 1 317 ? 31.440 -12.088 3.861 1.00 74.06 317 MET A C 1
ATOM 2439 O O . MET A 1 317 ? 32.515 -12.601 3.541 1.00 74.06 317 MET A O 1
ATOM 2443 N N . PRO A 1 318 ? 31.330 -10.805 4.248 1.00 57.53 318 PRO A N 1
ATOM 2444 C CA . PRO A 1 318 ? 32.492 -9.989 4.586 1.00 57.53 318 PRO A CA 1
ATOM 2445 C C . PRO A 1 318 ? 33.200 -10.482 5.854 1.00 57.53 318 PRO A C 1
ATOM 2447 O O . PRO A 1 318 ? 32.532 -11.106 6.712 1.00 57.53 318 PRO A O 1
#

Nearest PDB structures (foldseek):
  1ya7-assembly1_O  TM=2.067E-01  e=3.488E+00  Trypanosoma brucei
  1yau-assembly1_U-2  TM=2.162E-01  e=4.243E+00  Trypanosoma brucei
  3jse-assembly1_O  TM=2.209E-01  e=5.162E+00  Trypanosoma brucei
  3jrm-assembly1_O  TM=1.924E-01  e=5.694E+00  Trypanosoma brucei

Foldseek 3Di:
DVVLLCLFPVNVVLCVVQHDDDDDDLDPFDWDWDDPVPPDIDIDGQADWDKDFDAAPVQFTLAIQTGFAQNLLVSVVVVLSSVLNVVLVVDDDPRSLVSSLVSLVVLLVLLVVLVVVLPPDPPDDDDDDDDDPVPDDDFLSVVLQLLALVNCVVNVVVVVVVPDDDDDPGSNPLVVLLVSLCRSRVAQPDPDPPDDPDDDDDDDPPPPDQRPRGDPSSLVVVLVVVCPPVNPDDSPDPVSVVVNSVVSSRNSSRNSSSSNPLRNVLSVCCNVVSGGNPVVSVQCSCCPSNSQHSPPPCSRVDDPVDQCVDVVNPDDDD

Secondary structure (DSSP, 8-state):
-HHHHHHSHHHHHHHHHH-------SSPPPEEEEE-SSS-EEEEE-----EEEEE-TTSBEEEEEES---HHHHHHHHHHHHHHHHHHTT--HHHHHHHHHHHHHHHHHHHHHHHHHHTT-S---S--PPP-TT---S-HHHHHHHT-HHHHHHHHHHHHTTT----SS-TT-HHHHHHHHHHHH-TTPPPPPTT------------PPPP--S-HHHHHHHHHHHSTTTT-S-TT-HHHHHHHHHHHHHHHHHHHHIIIIIHHHHHHHHHHH---BHHHHHHHIIIIISS--TT-TTTT-S-SSS--SSGGGG----

Sequence (318 aa):
FRATLYANTEIASFLRSNFVLYWSSERPVPRVTIDFGDGRKLERTTTGNSAHYVLDEHGAVLDVLPGLYAPVAFRAELAKSLQLASTVRRLDGEARVAAVIKFHEAGRADAARAFAAVAGTEYIRRDARLLDAGDIGPSAVQRAQMATMTKAAIEVVELARLGIDAGAIDPADVAQWATIGQRAWNIGLAPPPSGTPMQRVRRGVFVPKSPVVLDARSRALVQRLHAGPTGATPADSPEVATMLARLEQTIVADTALNQFRLRQQIRDFMIARRELAFERLNEWIYATVFHTPRSDAWLGLLSRTDFTGLPGDGVVMP

Mean predicted aligned error: 11.23 Å